Protein AF-A0A7C8EJ75-F1 (afdb_monomer)

Nearest PDB structures (foldseek):
  8xg5-assembly1_D  TM=3.281E-01  e=2.756E+00  Streptomyces avidinii
  7cq0-assembly1_A  TM=3.011E-01  e=8.802E+00  Streptomyces sp. H036

Solvent-accessible surface area (backbone atoms only — not comparable to full-atom values): 12874 Å² total; per-residue (Å²): 136,89,82,83,83,81,83,82,82,82,79,82,79,77,78,78,73,75,73,82,75,61,70,49,39,64,48,69,32,57,71,98,67,94,76,91,85,73,63,71,61,60,21,43,39,35,41,26,51,90,70,56,28,31,42,36,30,36,64,78,29,38,44,56,39,30,45,37,43,89,77,47,75,39,71,62,83,73,88,66,74,65,46,49,86,35,58,88,71,15,24,38,68,79,43,82,61,36,52,74,47,78,78,42,74,42,80,75,37,32,30,38,37,41,38,31,49,35,35,68,94,44,76,49,75,40,45,29,36,43,33,38,39,40,38,34,63,83,38,42,32,45,36,38,39,33,59,37,45,93,46,68,46,44,44,68,35,81,40,30,36,26,40,35,34,35,38,58,53,82,91,44,76,42,80,76,47,77,45,76,50,60,58,80,74,57,83,68,79,86,74,86,71,79,80,79,76,80,80,78,77,69,80,73,94,72,85,84,74,98,73,84,85,123

Structure (mmCIF, N/CA/C/O backbone):
data_AF-A0A7C8EJ75-F1
#
_entry.id   AF-A0A7C8EJ75-F1
#
loop_
_atom_site.group_PDB
_atom_site.id
_atom_site.type_symbol
_atom_site.label_atom_id
_atom_site.label_alt_id
_atom_site.label_comp_id
_atom_site.label_asym_id
_atom_site.label_entity_id
_atom_site.label_seq_id
_atom_site.pdbx_PDB_ins_code
_atom_site.Cartn_x
_atom_site.Cartn_y
_atom_site.Cartn_z
_atom_site.occupancy
_atom_site.B_iso_or_equiv
_atom_site.auth_seq_id
_atom_site.auth_comp_id
_atom_site.auth_asym_id
_atom_site.auth_atom_id
_atom_site.pdbx_PDB_model_num
ATOM 1 N N . MET A 1 1 ? -55.343 1.664 62.316 1.00 43.56 1 MET A N 1
ATOM 2 C CA . MET A 1 1 ? -55.341 1.914 60.860 1.00 43.56 1 MET A CA 1
ATOM 3 C C . MET A 1 1 ? -53.901 1.772 60.376 1.00 43.56 1 MET A C 1
ATOM 5 O O . MET A 1 1 ? -53.069 2.588 60.739 1.00 43.56 1 MET A O 1
ATOM 9 N N . ARG A 1 2 ? -53.574 0.641 59.734 1.00 38.47 2 ARG A N 1
ATOM 10 C CA . ARG A 1 2 ? -52.221 0.283 59.268 1.00 38.47 2 ARG A CA 1
ATOM 11 C C . ARG A 1 2 ? -51.925 1.033 57.964 1.00 38.47 2 ARG A C 1
ATOM 13 O O . ARG A 1 2 ? -52.681 0.864 57.015 1.00 38.47 2 ARG A O 1
ATOM 20 N N . LEU A 1 3 ? -50.841 1.803 57.901 1.00 38.78 3 LEU A N 1
ATOM 21 C CA . LEU A 1 3 ? -50.287 2.322 56.647 1.00 38.78 3 LEU A CA 1
ATOM 22 C C . LEU A 1 3 ? -49.014 1.533 56.324 1.00 38.78 3 LEU A C 1
ATOM 24 O O . LEU A 1 3 ? -48.010 1.653 57.021 1.00 38.78 3 LEU A O 1
ATOM 28 N N . LEU A 1 4 ? -49.091 0.682 55.299 1.00 40.38 4 LEU A N 1
ATOM 29 C CA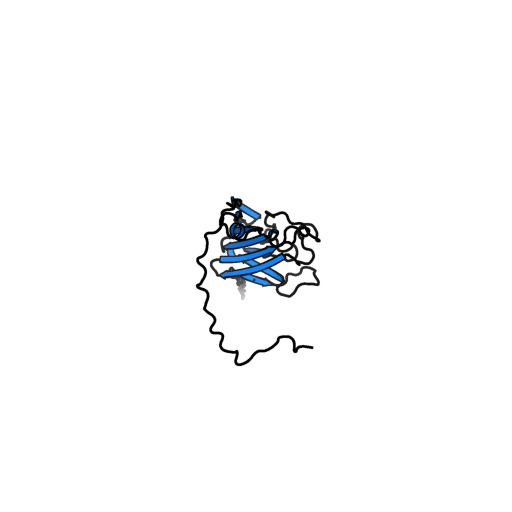 . LEU A 1 4 ? -47.929 0.063 54.667 1.00 40.38 4 LEU A CA 1
ATOM 30 C C . LEU A 1 4 ? -47.219 1.118 53.807 1.00 40.38 4 LEU A C 1
ATOM 32 O O . LEU A 1 4 ? -47.812 1.630 52.860 1.00 40.38 4 LEU A O 1
ATOM 36 N N . LEU A 1 5 ? -45.949 1.404 54.100 1.00 40.12 5 LEU A N 1
ATOM 37 C CA . LEU A 1 5 ? -45.037 2.028 53.142 1.00 40.12 5 LEU A CA 1
ATOM 38 C C . LEU A 1 5 ? -44.482 0.931 52.222 1.00 40.12 5 LEU A C 1
ATOM 40 O O . LEU A 1 5 ? -43.769 0.038 52.678 1.00 40.12 5 LEU A O 1
ATOM 44 N N . ALA A 1 6 ? -44.800 1.004 50.932 1.00 42.06 6 ALA A N 1
ATOM 45 C CA . ALA A 1 6 ? -44.155 0.203 49.899 1.00 42.06 6 ALA A CA 1
ATOM 46 C C . ALA A 1 6 ? -42.850 0.894 49.470 1.00 42.06 6 ALA A C 1
ATOM 48 O O . ALA A 1 6 ? -42.875 1.981 48.895 1.00 42.06 6 ALA A O 1
ATOM 49 N N . ALA A 1 7 ? -41.706 0.276 49.767 1.00 43.25 7 ALA A N 1
ATOM 50 C CA . ALA A 1 7 ? -40.408 0.711 49.267 1.00 43.25 7 ALA A CA 1
ATOM 51 C C . ALA A 1 7 ? -40.228 0.212 47.823 1.00 43.25 7 ALA A C 1
ATOM 53 O O . ALA A 1 7 ? -40.142 -0.991 47.579 1.00 43.25 7 ALA A O 1
ATOM 54 N N . ILE A 1 8 ? -40.194 1.136 46.862 1.00 42.44 8 ILE A N 1
ATOM 55 C CA . ILE A 1 8 ? -39.908 0.846 45.452 1.00 42.44 8 ILE A CA 1
ATOM 56 C C . ILE A 1 8 ? -38.386 0.792 45.284 1.00 42.44 8 ILE A C 1
ATOM 58 O O . ILE A 1 8 ? -37.699 1.810 45.354 1.00 42.44 8 ILE A O 1
ATOM 62 N N . LEU A 1 9 ? -37.862 -0.416 45.089 1.00 35.56 9 LEU A N 1
ATOM 63 C CA . LEU A 1 9 ? -36.452 -0.686 44.829 1.00 35.56 9 LEU A CA 1
ATOM 64 C C . LEU A 1 9 ? -36.155 -0.441 43.338 1.00 35.56 9 LEU A C 1
ATOM 66 O O . LEU A 1 9 ? -36.495 -1.265 42.490 1.00 35.56 9 LEU A O 1
ATOM 70 N N . PHE A 1 10 ? -35.525 0.687 43.005 1.00 38.38 10 PHE A N 1
ATOM 71 C CA . PHE A 1 10 ? -34.982 0.924 41.664 1.00 38.38 10 PHE A CA 1
ATOM 72 C C . PHE A 1 10 ? -33.688 0.118 41.486 1.00 38.38 10 PHE A C 1
ATOM 74 O O . PHE A 1 10 ? -32.621 0.508 41.954 1.00 38.38 10 PHE A O 1
ATOM 81 N N . LEU A 1 11 ? -33.787 -1.025 40.805 1.00 34.34 11 LEU A N 1
ATOM 82 C CA . LEU A 1 11 ? -32.642 -1.815 40.358 1.00 34.34 11 LEU A CA 1
ATOM 83 C C . LEU A 1 11 ? -32.021 -1.134 39.128 1.00 34.34 11 LEU A C 1
ATOM 85 O O . LEU A 1 11 ? -32.458 -1.343 37.998 1.00 34.34 11 LEU A O 1
ATOM 89 N N . THR A 1 12 ? -31.006 -0.297 39.335 1.00 41.16 12 THR A N 1
ATOM 90 C CA . THR A 1 12 ? -30.194 0.238 38.235 1.00 41.16 12 THR A CA 1
ATOM 91 C C . THR A 1 12 ? -29.283 -0.867 37.715 1.00 41.16 12 THR A C 1
ATOM 93 O O . THR A 1 12 ? -28.256 -1.185 38.314 1.00 41.16 12 THR A O 1
ATOM 96 N N . MET A 1 13 ? -29.681 -1.479 36.605 1.00 36.69 13 MET A N 1
ATOM 97 C CA . MET A 1 13 ? -28.886 -2.470 35.895 1.00 36.69 13 MET A CA 1
ATOM 98 C C . MET A 1 13 ? -27.761 -1.740 35.146 1.00 36.69 13 MET A C 1
ATOM 100 O O . MET A 1 13 ? -27.956 -1.210 34.054 1.00 36.69 13 MET A O 1
ATOM 104 N N . THR A 1 14 ? -26.580 -1.653 35.760 1.00 38.72 14 THR A N 1
ATOM 105 C CA . THR A 1 14 ? -25.368 -1.183 35.087 1.00 38.72 14 THR A CA 1
ATOM 106 C C . THR A 1 14 ? -24.950 -2.232 34.064 1.00 38.72 14 THR A C 1
ATOM 108 O O . THR A 1 14 ? -24.342 -3.254 34.383 1.00 38.72 14 THR A O 1
ATOM 111 N N . LEU A 1 15 ? -25.300 -1.990 32.800 1.00 38.34 15 LEU A N 1
ATOM 112 C CA . LEU A 1 15 ? -24.727 -2.719 31.679 1.00 38.34 15 LEU A CA 1
ATOM 113 C C . LEU A 1 15 ? -23.246 -2.323 31.589 1.00 38.34 15 LEU A C 1
ATOM 115 O O . LEU A 1 15 ? -22.879 -1.346 30.940 1.00 38.34 15 LEU A O 1
ATOM 119 N N . ASN A 1 16 ? -22.383 -3.079 32.268 1.00 38.50 16 ASN A N 1
ATOM 120 C CA . ASN A 1 16 ? -20.964 -3.113 31.947 1.00 38.50 16 ASN A CA 1
ATOM 121 C C . ASN A 1 16 ? -20.839 -3.733 30.554 1.00 38.50 16 ASN A C 1
ATOM 123 O O . ASN A 1 16 ? -20.649 -4.939 30.399 1.00 38.50 16 ASN A O 1
ATOM 127 N N . GLY A 1 17 ? -20.983 -2.895 29.529 1.00 37.59 17 GLY A N 1
ATOM 128 C CA . GLY A 1 17 ? -20.474 -3.197 28.208 1.00 37.59 17 GLY A CA 1
ATOM 129 C C . GLY A 1 17 ? -18.970 -3.370 28.343 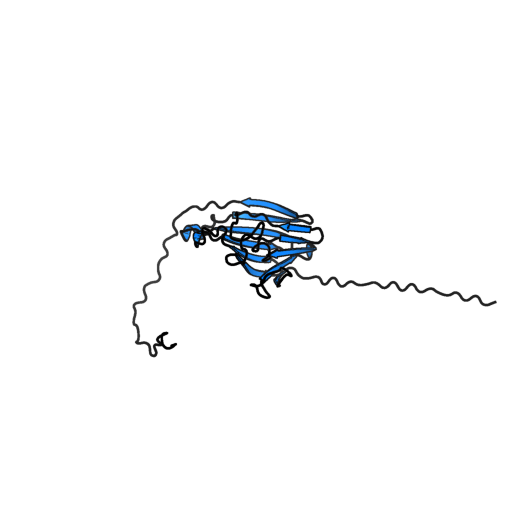1.00 37.59 17 GLY A C 1
ATOM 130 O O . GLY A 1 17 ? -18.227 -2.392 28.356 1.00 37.59 17 GLY A O 1
ATOM 131 N N . LEU A 1 18 ? -18.521 -4.617 28.478 1.00 36.06 18 LEU A N 1
ATOM 132 C CA . LEU A 1 18 ? -17.156 -5.000 28.161 1.00 36.06 18 LEU A CA 1
ATOM 133 C C . LEU A 1 18 ? -16.937 -4.587 26.708 1.00 36.06 18 LEU A C 1
ATOM 135 O O . LEU A 1 18 ? -17.309 -5.302 25.778 1.00 36.06 18 LEU A O 1
ATOM 139 N N . ALA A 1 19 ? -16.370 -3.398 26.512 1.00 37.66 19 ALA A N 1
ATOM 140 C CA . ALA A 1 19 ? -15.736 -3.057 25.261 1.00 37.66 19 ALA A CA 1
ATOM 141 C C . ALA A 1 19 ? -14.741 -4.186 24.993 1.00 37.66 19 ALA A C 1
ATOM 143 O O . ALA A 1 19 ? -13.766 -4.355 25.728 1.00 37.66 19 ALA A O 1
ATOM 144 N N . VAL A 1 20 ? -15.013 -5.007 23.978 1.00 40.16 20 VAL A N 1
ATOM 145 C CA . VAL A 1 20 ? -14.024 -5.933 23.433 1.00 40.16 20 VAL A CA 1
ATOM 146 C C . VAL A 1 20 ? -12.973 -5.048 22.772 1.00 40.16 20 VAL A C 1
ATOM 148 O O . VAL A 1 20 ? -13.023 -4.772 21.576 1.00 40.16 20 VAL A O 1
ATOM 151 N N . GLY A 1 21 ? -12.072 -4.520 23.602 1.00 41.41 21 GLY A N 1
ATOM 152 C CA . GLY A 1 21 ? -10.930 -3.725 23.197 1.00 41.41 21 GLY A CA 1
ATOM 153 C C . GLY A 1 21 ? -10.020 -4.623 22.386 1.00 41.41 21 GLY A C 1
ATOM 154 O O . GLY A 1 21 ? -9.252 -5.420 22.928 1.00 41.41 21 GLY A O 1
ATOM 155 N N . GLY A 1 22 ? -10.146 -4.546 21.069 1.00 57.91 22 GLY A N 1
ATOM 156 C CA . GLY A 1 22 ? -9.170 -5.154 20.202 1.00 57.91 22 GLY A CA 1
ATOM 157 C C . GLY A 1 22 ? -7.866 -4.408 20.340 1.00 57.91 22 GLY A C 1
ATOM 158 O O . GLY A 1 22 ? -7.787 -3.182 20.392 1.00 57.91 22 GLY A O 1
ATOM 159 N N . LYS A 1 23 ? -6.801 -5.183 20.419 1.00 82.62 23 LYS A N 1
ATOM 160 C CA . LYS A 1 23 ? -5.462 -4.628 20.409 1.00 82.62 23 LYS A CA 1
ATOM 161 C C . LYS A 1 23 ? -5.136 -4.217 18.975 1.00 82.62 23 LYS A C 1
ATOM 163 O O . LYS A 1 23 ? -5.543 -4.887 18.025 1.00 82.62 23 LYS A O 1
ATOM 168 N N . PHE A 1 24 ? -4.409 -3.111 18.842 1.00 95.56 24 PHE A N 1
ATOM 169 C CA . PHE A 1 24 ? -3.781 -2.709 17.588 1.00 95.56 24 PHE A CA 1
ATOM 170 C C . PHE A 1 24 ? -3.091 -3.910 16.923 1.00 95.56 24 PHE A C 1
ATOM 1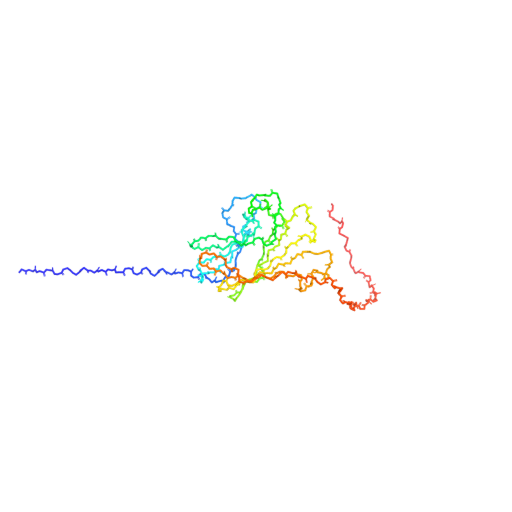72 O O . PHE A 1 24 ? -2.364 -4.652 17.589 1.00 95.56 24 PHE A O 1
ATOM 179 N N . GLY A 1 25 ? -3.333 -4.106 15.627 1.00 97.31 25 GLY A N 1
ATOM 180 C CA . GLY A 1 25 ? -2.763 -5.227 14.885 1.00 97.31 25 GLY A CA 1
ATOM 181 C C . GLY A 1 25 ? -3.439 -5.491 13.545 1.00 97.31 25 GLY A C 1
ATOM 182 O O . GLY A 1 25 ? -4.526 -4.985 13.262 1.00 97.31 25 GLY A O 1
ATOM 183 N N . ALA A 1 26 ? -2.780 -6.298 12.718 1.00 98.12 26 ALA A N 1
ATOM 184 C CA . ALA A 1 26 ? -3.261 -6.691 11.397 1.00 98.12 26 ALA A CA 1
ATOM 185 C C . ALA A 1 26 ? -3.797 -8.125 11.358 1.00 98.12 26 ALA A C 1
ATOM 187 O O . ALA A 1 26 ? -3.319 -8.996 12.087 1.00 98.12 26 ALA A O 1
ATOM 188 N N . TYR A 1 27 ? -4.744 -8.392 10.464 1.00 97.69 27 TYR A N 1
ATOM 189 C CA . TYR A 1 27 ? -5.217 -9.741 10.167 1.00 97.69 27 TYR A CA 1
ATOM 190 C C . TYR A 1 27 ? -5.706 -9.853 8.720 1.00 97.69 27 TYR A C 1
ATOM 192 O O . TYR A 1 27 ? -6.131 -8.870 8.110 1.00 97.69 27 TYR A O 1
ATOM 200 N N . TYR A 1 28 ? -5.637 -11.069 8.180 1.00 98.19 28 TYR A N 1
ATOM 201 C CA . TYR A 1 28 ? -6.237 -11.400 6.892 1.00 98.19 28 TYR A CA 1
ATOM 202 C C . TYR A 1 28 ? -7.694 -11.800 7.086 1.00 98.19 28 TYR A C 1
ATOM 204 O O . TYR A 1 28 ? -8.033 -12.491 8.048 1.00 98.19 28 TYR A O 1
ATOM 212 N N . THR A 1 29 ? -8.554 -11.403 6.157 1.00 96.75 29 THR A N 1
ATOM 213 C CA . THR A 1 29 ? -9.978 -11.735 6.189 1.00 96.75 29 THR A CA 1
ATOM 214 C C . THR A 1 29 ? -10.574 -11.768 4.783 1.00 96.75 29 THR A C 1
ATOM 216 O O . THR A 1 29 ? -9.887 -11.526 3.790 1.00 96.75 29 THR A O 1
ATOM 219 N N . ARG A 1 30 ? -11.865 -12.082 4.696 1.00 94.38 30 ARG A N 1
ATOM 220 C CA . ARG A 1 30 ? -12.680 -11.944 3.492 1.00 94.38 30 ARG A CA 1
ATOM 221 C C . ARG A 1 30 ? -13.854 -11.040 3.814 1.00 94.38 30 ARG A C 1
ATOM 223 O O . ARG A 1 30 ? -14.815 -11.455 4.454 1.00 94.38 30 ARG A O 1
ATOM 230 N N . LEU A 1 31 ? -13.782 -9.806 3.338 1.00 93.81 31 LEU A N 1
ATOM 231 C CA . LEU A 1 31 ? -14.897 -8.874 3.405 1.00 93.81 31 LEU A CA 1
ATOM 232 C C . LEU A 1 31 ? -15.990 -9.283 2.407 1.00 93.81 31 LEU A C 1
ATOM 234 O O . LEU A 1 31 ? -15.722 -9.981 1.418 1.00 93.81 31 LEU A O 1
ATOM 238 N N . ALA A 1 32 ? -17.221 -8.849 2.679 1.00 92.00 32 ALA A N 1
ATOM 239 C CA . ALA A 1 32 ? -18.434 -9.186 1.931 1.00 92.00 32 ALA A CA 1
ATOM 240 C C . ALA A 1 32 ? -18.535 -8.447 0.579 1.00 92.00 32 ALA A C 1
ATOM 242 O O . ALA A 1 32 ? -19.544 -7.826 0.262 1.00 92.00 32 ALA A O 1
ATOM 243 N N . PHE A 1 33 ? -17.467 -8.498 -0.214 1.00 87.25 33 PHE A N 1
ATOM 244 C CA . PHE A 1 33 ? -17.437 -8.002 -1.584 1.00 87.25 33 PHE A CA 1
ATOM 245 C C . PHE A 1 33 ? -17.783 -9.122 -2.563 1.00 87.25 33 PHE A C 1
ATOM 247 O O . PHE A 1 33 ? -17.388 -10.275 -2.372 1.00 87.25 33 PHE A O 1
ATOM 254 N N . SER A 1 34 ? -18.504 -8.781 -3.629 1.00 81.81 34 SER A N 1
ATOM 255 C CA . SER A 1 34 ? -18.847 -9.727 -4.685 1.00 81.81 34 SER A CA 1
ATOM 256 C C . SER A 1 34 ? -17.623 -10.038 -5.547 1.00 81.81 34 SER A C 1
ATOM 258 O O . SER A 1 34 ? -17.131 -9.177 -6.280 1.00 81.81 34 SER A O 1
ATOM 260 N N . ASP A 1 35 ? -17.146 -11.278 -5.489 1.00 79.75 35 ASP A N 1
ATOM 261 C CA . ASP A 1 35 ? -16.207 -11.845 -6.452 1.00 79.75 35 ASP A CA 1
ATOM 262 C C . ASP A 1 35 ? -16.214 -13.378 -6.427 1.00 79.75 35 ASP A C 1
ATOM 264 O O . ASP A 1 35 ? -16.631 -14.006 -5.452 1.00 79.75 35 ASP A O 1
ATOM 268 N N . LYS A 1 36 ? -15.763 -13.980 -7.533 1.00 76.31 36 LYS A N 1
ATOM 269 C CA . LYS A 1 36 ? -15.769 -15.438 -7.742 1.00 76.31 36 LYS A CA 1
ATOM 270 C C . LYS A 1 36 ? -14.378 -16.081 -7.653 1.00 76.31 36 LYS A C 1
ATOM 272 O O . LYS A 1 36 ? -14.282 -17.300 -7.654 1.00 76.31 36 LYS A O 1
ATOM 277 N N . HIS A 1 37 ? -13.313 -15.279 -7.579 1.00 78.25 37 HIS A N 1
ATOM 278 C CA . HIS A 1 37 ? -11.936 -15.734 -7.832 1.00 78.25 37 HIS A CA 1
ATOM 279 C C . HIS A 1 37 ? -10.986 -15.606 -6.632 1.00 78.25 37 HIS A C 1
ATOM 281 O O . HIS A 1 37 ? -9.787 -15.813 -6.785 1.00 78.25 37 HIS A O 1
ATOM 287 N N . THR A 1 38 ? -11.480 -15.263 -5.439 1.00 84.75 38 THR A N 1
ATOM 288 C CA . THR A 1 38 ? -10.618 -15.030 -4.268 1.00 84.75 38 THR A CA 1
ATOM 289 C C . THR A 1 38 ? -10.994 -15.911 -3.078 1.00 84.75 38 THR A C 1
ATOM 291 O O . THR A 1 38 ? -12.131 -16.357 -2.938 1.00 84.75 38 THR A O 1
ATOM 294 N N . GLY A 1 39 ? -10.012 -16.179 -2.213 1.00 87.56 39 GLY A N 1
ATOM 295 C CA . GLY A 1 39 ? -10.164 -17.040 -1.038 1.00 87.56 39 GLY A CA 1
ATOM 296 C C . GLY A 1 39 ? -10.624 -16.313 0.233 1.00 87.56 39 GLY A C 1
ATOM 297 O O . GLY A 1 39 ? -11.027 -15.149 0.221 1.00 87.56 39 GLY A O 1
ATOM 298 N N . LYS A 1 40 ? -10.533 -17.017 1.370 1.00 91.50 40 LYS A N 1
ATOM 299 C CA . LYS A 1 40 ? -10.911 -16.527 2.714 1.00 91.50 40 LYS A CA 1
ATOM 300 C C . LYS A 1 40 ? -9.970 -15.475 3.328 1.00 91.50 40 LYS A C 1
ATOM 302 O O . LYS A 1 40 ? -10.307 -14.885 4.346 1.00 91.50 40 LYS A O 1
ATOM 307 N N . PHE A 1 41 ? -8.803 -15.256 2.729 1.00 94.19 41 PHE A N 1
ATOM 308 C CA . PHE A 1 41 ? -7.751 -14.353 3.217 1.00 94.19 41 PHE A CA 1
ATOM 309 C C . PHE A 1 41 ? -7.407 -13.285 2.175 1.00 94.19 41 PHE A C 1
ATOM 311 O O . PHE A 1 41 ? -6.244 -12.951 1.977 1.00 94.19 41 PHE A O 1
ATOM 318 N N . ALA A 1 42 ? -8.422 -12.832 1.441 1.00 94.69 42 ALA A N 1
ATOM 319 C CA . ALA A 1 42 ? -8.239 -11.946 0.303 1.00 94.69 42 ALA A CA 1
ATOM 320 C C . ALA A 1 42 ? -7.906 -10.509 0.722 1.00 94.69 42 ALA A C 1
ATOM 322 O O . ALA A 1 42 ? -7.152 -9.852 0.026 1.00 94.69 42 ALA A O 1
ATOM 323 N N . ASP A 1 43 ? -8.430 -10.029 1.850 1.00 97.62 43 ASP A N 1
ATOM 324 C CA . ASP A 1 43 ? -8.264 -8.650 2.310 1.00 97.62 43 ASP A CA 1
ATOM 325 C C . ASP A 1 43 ? -7.367 -8.587 3.552 1.00 97.62 43 ASP A C 1
ATOM 327 O O . ASP A 1 43 ? -7.344 -9.514 4.367 1.00 97.62 43 ASP A O 1
ATOM 331 N N . VAL A 1 44 ? -6.673 -7.463 3.737 1.00 98.56 44 VAL A N 1
ATOM 332 C CA . VAL A 1 44 ? -5.914 -7.169 4.963 1.00 98.56 44 VAL A CA 1
ATOM 333 C C . VAL A 1 44 ? -6.588 -6.029 5.707 1.00 98.56 44 VAL A C 1
ATOM 335 O O . VAL A 1 44 ? -6.901 -4.991 5.126 1.00 98.56 44 VAL A O 1
ATOM 338 N N . VAL A 1 45 ? -6.783 -6.206 7.010 1.00 98.56 45 VAL A N 1
ATOM 339 C CA . VAL A 1 45 ? -7.327 -5.179 7.900 1.00 98.56 45 VAL A CA 1
ATOM 340 C C . VAL A 1 45 ? -6.322 -4.895 9.004 1.00 98.56 45 VAL A C 1
ATOM 342 O O . VAL A 1 45 ? -5.786 -5.822 9.607 1.00 98.56 45 VAL A O 1
ATOM 345 N N . VAL A 1 46 ? -6.089 -3.615 9.287 1.00 98.50 46 VAL A N 1
ATOM 346 C CA . VAL A 1 46 ? -5.276 -3.134 10.407 1.00 98.50 46 VAL A CA 1
ATOM 347 C C . VAL A 1 46 ? -6.180 -2.391 11.379 1.00 98.50 46 VAL A C 1
ATOM 349 O O . VAL A 1 46 ? -6.716 -1.332 11.053 1.00 98.50 46 VAL A O 1
ATOM 352 N N . ARG A 1 47 ? -6.354 -2.947 12.577 1.00 97.69 47 ARG A N 1
ATOM 353 C CA . ARG A 1 47 ? -7.152 -2.349 13.650 1.00 97.69 47 ARG A CA 1
ATOM 354 C C . ARG A 1 47 ? -6.406 -1.217 14.322 1.00 97.69 47 ARG A C 1
ATOM 356 O O . ARG A 1 47 ? -5.262 -1.386 14.739 1.00 97.69 47 ARG A O 1
ATOM 363 N N . LEU A 1 48 ? -7.099 -0.101 14.488 1.00 96.25 48 LEU A N 1
ATOM 364 C CA . LEU A 1 48 ? -6.660 1.089 15.203 1.00 96.25 48 LEU A CA 1
ATOM 365 C C . LEU A 1 48 ? -7.749 1.457 16.211 1.00 96.25 48 LEU A C 1
ATOM 367 O O . LEU A 1 48 ? -8.360 2.519 16.140 1.00 96.25 48 LEU A O 1
ATOM 371 N N . ASP A 1 49 ? -8.011 0.548 17.146 1.00 89.38 49 ASP A N 1
ATOM 372 C CA . ASP A 1 49 ? -9.087 0.691 18.131 1.00 89.38 49 ASP A CA 1
ATOM 373 C C . ASP A 1 49 ? -8.951 1.963 18.980 1.00 89.38 49 ASP A C 1
ATOM 375 O O . ASP A 1 49 ? -9.957 2.588 19.301 1.00 89.38 49 ASP A O 1
ATOM 379 N N . GLY A 1 50 ? -7.720 2.408 19.267 1.00 89.81 50 GLY A N 1
ATOM 380 C CA . GLY A 1 50 ? -7.465 3.686 19.948 1.00 89.81 50 GLY A CA 1
ATOM 381 C C . GLY A 1 50 ? -7.939 4.920 19.166 1.00 89.81 50 GLY A C 1
ATOM 382 O O . GLY A 1 50 ? -8.128 5.978 19.753 1.00 89.81 50 GLY A O 1
ATOM 383 N N . LEU A 1 51 ? -8.166 4.775 17.858 1.00 92.25 51 LEU A N 1
ATOM 384 C CA . LEU A 1 51 ? -8.763 5.782 16.976 1.00 92.25 51 LEU A CA 1
ATOM 385 C C . LEU A 1 51 ? -10.198 5.423 16.555 1.00 92.25 51 LEU A C 1
ATOM 387 O O . LEU A 1 51 ? -10.765 6.089 15.691 1.00 92.25 51 LEU A O 1
ATOM 391 N N . GLY A 1 52 ? -10.778 4.358 17.118 1.00 93.88 52 GLY A N 1
ATOM 392 C CA . GLY A 1 52 ? -12.130 3.905 16.793 1.00 93.88 52 GLY A CA 1
ATOM 393 C C . GLY A 1 52 ? -12.311 3.487 15.331 1.00 93.88 52 GLY A C 1
ATOM 394 O O . GLY A 1 52 ? -13.394 3.668 14.773 1.00 93.88 52 GLY A O 1
ATOM 395 N N . GLY A 1 53 ? -11.264 2.969 14.683 1.00 95.94 53 GLY A N 1
ATOM 396 C CA . GLY A 1 53 ? -11.324 2.630 13.264 1.00 95.94 53 GLY A CA 1
ATOM 397 C C . GLY A 1 53 ? -10.316 1.582 12.812 1.00 95.94 53 GLY A C 1
ATOM 398 O O . GLY A 1 53 ? -9.641 0.924 13.604 1.00 95.94 53 GLY A O 1
ATOM 399 N N . GLN A 1 54 ? -10.236 1.407 11.499 1.00 98.00 54 GLN A N 1
ATOM 400 C CA . GLN A 1 54 ? -9.370 0.436 10.846 1.00 98.00 54 GLN A CA 1
ATOM 401 C C . GLN A 1 54 ? -8.912 0.923 9.472 1.00 98.00 54 GLN A C 1
ATOM 403 O O . GLN A 1 54 ? -9.655 1.590 8.751 1.00 98.00 54 GLN A O 1
ATOM 408 N N . ILE A 1 55 ? -7.695 0.542 9.089 1.00 98.56 55 ILE A N 1
ATOM 409 C CA . ILE A 1 55 ? -7.242 0.636 7.701 1.00 98.56 55 ILE A CA 1
ATOM 410 C C . ILE A 1 55 ? -7.575 -0.685 7.024 1.00 98.56 55 ILE A C 1
ATOM 412 O O . ILE A 1 55 ? -7.259 -1.755 7.545 1.00 98.56 55 ILE A O 1
ATOM 416 N N . ILE A 1 56 ? -8.203 -0.615 5.862 1.00 98.56 56 ILE A N 1
ATOM 417 C CA . ILE A 1 56 ? -8.573 -1.782 5.071 1.00 98.56 56 ILE A CA 1
ATOM 418 C C . ILE A 1 56 ? -7.803 -1.709 3.762 1.00 98.56 56 ILE A C 1
ATOM 420 O O . ILE A 1 56 ? -7.806 -0.665 3.118 1.00 98.56 56 ILE A O 1
ATOM 424 N N . PHE A 1 57 ? -7.199 -2.820 3.356 1.00 98.62 57 PHE A N 1
ATOM 425 C CA . PHE A 1 57 ? -6.651 -3.044 2.021 1.00 98.62 57 PHE A CA 1
ATOM 426 C C . PHE A 1 57 ? -7.579 -4.031 1.301 1.00 98.62 57 PHE A C 1
ATOM 428 O O . PHE A 1 57 ? -7.371 -5.245 1.409 1.00 98.62 57 PHE A O 1
ATOM 435 N N . PRO A 1 58 ? -8.652 -3.550 0.645 1.00 97.25 58 PRO A N 1
ATOM 436 C CA . PRO A 1 58 ? -9.667 -4.426 0.093 1.00 97.25 58 PRO A CA 1
ATOM 437 C C . PRO A 1 58 ? -9.392 -4.763 -1.371 1.00 97.25 58 PRO A C 1
ATOM 439 O O . PRO A 1 58 ? -8.997 -3.917 -2.174 1.00 97.25 58 PRO A O 1
ATOM 442 N N . ARG A 1 59 ? -9.762 -5.972 -1.774 1.00 95.31 59 ARG A N 1
ATOM 443 C CA . ARG A 1 59 ? -9.774 -6.385 -3.185 1.00 95.31 59 ARG A CA 1
ATOM 444 C C . ARG A 1 59 ? -10.737 -5.573 -4.064 1.00 95.31 59 ARG A C 1
ATOM 446 O O . ARG A 1 59 ? -10.602 -5.574 -5.285 1.00 95.31 59 ARG A O 1
ATOM 453 N N . GLN A 1 60 ? -11.706 -4.875 -3.459 1.00 94.81 60 GLN A N 1
ATOM 454 C CA . GLN A 1 60 ? -12.664 -4.015 -4.166 1.00 94.81 60 GLN A CA 1
ATOM 455 C C . GLN A 1 60 ? -12.007 -2.771 -4.785 1.00 94.81 60 GLN A C 1
ATOM 457 O O . GLN A 1 60 ? -12.542 -2.253 -5.752 1.00 94.81 60 GLN A O 1
ATOM 462 N N . SER A 1 61 ? -10.863 -2.307 -4.275 1.00 96.31 61 SER A N 1
ATOM 463 C CA . SER A 1 61 ? -10.118 -1.146 -4.801 1.00 96.31 61 SER A CA 1
ATOM 464 C C . SER A 1 61 ? -8.763 -1.537 -5.405 1.00 96.31 61 SER A C 1
ATOM 466 O O . SER A 1 61 ? -7.818 -0.738 -5.467 1.00 96.31 61 SER A O 1
ATOM 468 N N . SER A 1 62 ? -8.626 -2.813 -5.777 1.00 96.62 62 SER A N 1
ATOM 469 C CA . SER A 1 62 ? -7.339 -3.413 -6.139 1.00 96.62 62 SER A CA 1
ATOM 470 C C . SER A 1 62 ? -6.268 -3.135 -5.074 1.00 96.62 62 SER A C 1
ATOM 472 O O . SER A 1 62 ? -5.138 -2.765 -5.385 1.00 96.62 62 SER A O 1
ATOM 474 N N . TYR A 1 63 ? -6.680 -3.250 -3.806 1.00 97.94 63 TYR A N 1
ATOM 475 C CA . TYR A 1 63 ? -5.908 -3.024 -2.585 1.00 97.94 63 TYR A CA 1
ATOM 476 C C . TYR A 1 63 ? -5.429 -1.598 -2.296 1.00 97.94 63 TYR A C 1
ATOM 478 O O . TYR 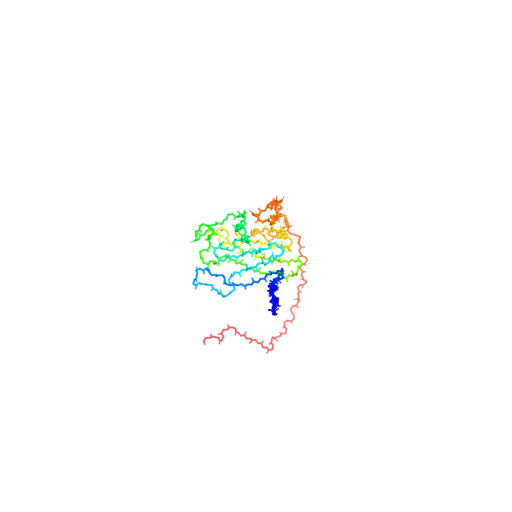A 1 63 ? -4.645 -1.418 -1.362 1.00 97.94 63 TYR A O 1
ATOM 486 N N . LEU A 1 64 ? -5.936 -0.574 -2.996 1.00 98.19 64 LEU A N 1
ATOM 487 C CA . LEU A 1 64 ? -5.753 0.805 -2.536 1.00 98.19 64 LEU A CA 1
ATOM 488 C C . LEU A 1 64 ? -6.398 0.951 -1.148 1.00 98.19 64 LEU A C 1
ATOM 490 O O . LEU A 1 64 ? -7.608 0.714 -1.027 1.00 98.19 64 LEU A O 1
ATOM 494 N N . PRO A 1 65 ? -5.637 1.318 -0.104 1.00 98.50 65 PRO A N 1
ATOM 495 C CA . PRO A 1 65 ? -6.174 1.298 1.239 1.00 98.50 65 PRO A CA 1
ATOM 496 C C . PRO A 1 65 ? -7.233 2.377 1.448 1.00 98.50 65 PRO A C 1
ATOM 498 O O . PRO A 1 65 ? -7.205 3.436 0.817 1.00 98.50 65 PRO A O 1
ATOM 501 N N . LEU A 1 66 ? -8.134 2.122 2.395 1.00 98.06 66 LEU A N 1
ATOM 502 C CA . LEU A 1 66 ? -9.013 3.135 2.964 1.00 98.06 66 LEU A CA 1
ATOM 503 C C . LEU A 1 66 ? -8.912 3.169 4.487 1.00 98.06 66 LEU A C 1
ATOM 505 O O . LEU A 1 66 ? -8.750 2.137 5.141 1.00 98.06 66 LEU A O 1
ATOM 509 N N . TRP A 1 67 ? -9.043 4.362 5.049 1.00 98.62 67 TRP A N 1
ATOM 510 C CA . TRP A 1 67 ? -9.302 4.582 6.463 1.00 98.62 67 TRP A CA 1
ATOM 511 C C . TRP A 1 67 ? -10.810 4.539 6.702 1.00 98.62 67 TRP A C 1
ATOM 513 O O . TRP A 1 67 ? -11.546 5.260 6.033 1.00 98.62 67 TRP A O 1
ATOM 523 N N . LYS A 1 68 ? -11.278 3.697 7.627 1.00 98.19 68 LYS A N 1
ATOM 524 C CA . LYS A 1 68 ? -12.695 3.575 7.987 1.00 98.19 68 LYS A CA 1
ATOM 525 C C . LYS A 1 68 ? -12.876 3.686 9.493 1.00 98.19 68 LYS A C 1
ATOM 527 O O . LYS A 1 68 ? -12.269 2.926 10.245 1.00 98.19 68 LYS A O 1
ATOM 532 N N . ASN A 1 69 ? -13.770 4.563 9.921 1.00 96.94 69 ASN A N 1
ATOM 533 C CA . ASN A 1 69 ? -14.192 4.711 11.312 1.00 96.94 69 ASN A CA 1
ATOM 534 C C . ASN A 1 69 ? -15.705 5.014 11.363 1.00 96.94 69 ASN A C 1
ATOM 536 O O . ASN A 1 69 ? -16.406 4.861 10.362 1.00 96.94 69 ASN A O 1
ATOM 540 N N . ASN A 1 70 ? -16.215 5.431 12.522 1.00 95.62 70 ASN A N 1
ATOM 541 C CA . ASN A 1 70 ? -17.636 5.756 12.694 1.00 95.62 70 ASN A CA 1
ATOM 542 C C . ASN A 1 70 ? -18.089 7.010 11.926 1.00 95.62 70 ASN A C 1
ATOM 544 O O . ASN A 1 70 ? -19.278 7.155 11.658 1.00 95.62 70 ASN A O 1
ATOM 548 N N . ASN A 1 71 ? -17.165 7.901 11.570 1.00 96.31 71 ASN A N 1
ATOM 549 C CA . ASN A 1 71 ? -17.473 9.157 10.891 1.00 96.31 71 ASN A CA 1
ATOM 550 C C . ASN A 1 71 ? -17.495 8.996 9.366 1.00 96.31 71 ASN A C 1
ATOM 552 O O . ASN A 1 71 ? -18.076 9.827 8.672 1.00 96.31 71 ASN A O 1
ATOM 556 N N . GLY A 1 72 ? -16.860 7.952 8.829 1.00 97.38 72 GLY A N 1
ATOM 557 C CA . GLY A 1 72 ? -16.835 7.724 7.393 1.00 97.38 72 GLY A CA 1
ATOM 558 C C . GLY A 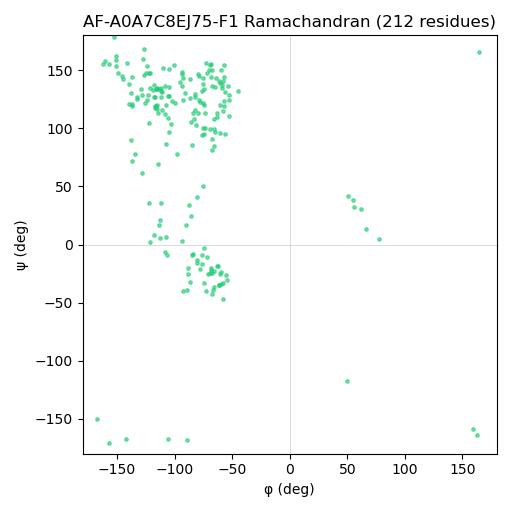1 72 ? -15.750 6.769 6.916 1.00 97.38 72 GLY A C 1
ATOM 559 O O . GLY A 1 72 ? -15.172 5.980 7.671 1.00 97.38 72 GLY A O 1
ATOM 560 N N . ALA A 1 73 ? -15.512 6.834 5.609 1.00 97.75 73 ALA A N 1
ATOM 561 C CA . ALA A 1 73 ? -14.497 6.070 4.910 1.00 97.75 73 ALA A CA 1
ATOM 562 C C . ALA A 1 73 ? -13.786 6.960 3.885 1.00 97.75 73 ALA A C 1
ATOM 564 O O . ALA A 1 73 ? -14.442 7.609 3.073 1.00 97.75 73 ALA A O 1
ATOM 565 N N . TRP A 1 74 ? -12.454 6.956 3.899 1.00 98.38 74 TRP A N 1
ATOM 566 C CA . TRP A 1 74 ? -11.621 7.775 3.017 1.00 98.38 74 TRP A CA 1
ATOM 567 C C . TRP A 1 74 ? -10.527 6.922 2.399 1.00 98.38 74 TRP A C 1
ATOM 569 O O . TRP A 1 74 ? -9.767 6.268 3.114 1.00 98.38 74 TRP A O 1
ATOM 579 N N . TYR A 1 75 ? -10.442 6.921 1.073 1.00 98.25 75 TYR A N 1
ATOM 580 C CA . TYR A 1 75 ? -9.337 6.279 0.371 1.00 98.25 75 TYR A CA 1
ATOM 581 C C . TYR A 1 75 ? -8.048 7.077 0.548 1.00 98.25 75 TYR A C 1
ATOM 583 O O . TYR A 1 75 ? -8.069 8.301 0.648 1.00 98.25 75 TYR A O 1
ATOM 591 N N . PHE A 1 76 ? -6.925 6.367 0.577 1.00 98.44 76 PHE A N 1
ATOM 592 C CA . PHE A 1 76 ? -5.612 6.990 0.476 1.00 98.44 76 PHE A CA 1
ATOM 593 C C . PHE A 1 76 ? -5.398 7.516 -0.945 1.00 98.44 76 PHE A C 1
ATOM 595 O O . PHE A 1 76 ? -5.872 6.917 -1.912 1.00 98.44 76 PHE A O 1
ATOM 602 N N . ASP A 1 77 ? -4.612 8.583 -1.075 1.00 96.94 77 ASP A N 1
ATOM 603 C CA . ASP A 1 77 ? -4.282 9.142 -2.381 1.00 96.94 77 ASP A CA 1
ATOM 604 C C . ASP A 1 77 ? -3.531 8.141 -3.264 1.00 96.94 77 ASP A C 1
ATOM 606 O O . ASP A 1 77 ? -2.622 7.414 -2.832 1.00 96.94 77 ASP A O 1
ATOM 610 N N . GLN A 1 78 ? -3.881 8.151 -4.546 1.00 95.56 78 GLN A N 1
ATOM 611 C CA . GLN A 1 78 ? -3.194 7.393 -5.578 1.00 95.56 78 GLN A CA 1
ATOM 612 C C . GLN A 1 78 ? -1.989 8.194 -6.093 1.00 95.56 78 GLN A C 1
ATOM 614 O O . GLN A 1 78 ? -2.080 8.900 -7.093 1.00 95.56 78 GLN A O 1
ATOM 619 N N . LEU A 1 79 ? -0.850 8.076 -5.403 1.00 96.44 79 LEU A N 1
ATOM 620 C CA . LEU A 1 79 ? 0.385 8.784 -5.774 1.00 96.44 79 LEU A CA 1
ATOM 621 C C . LEU A 1 79 ? 1.022 8.271 -7.076 1.00 96.44 79 LEU A C 1
ATOM 623 O O . LEU A 1 79 ? 1.750 9.006 -7.739 1.00 96.44 79 LEU A O 1
ATOM 627 N N . VAL A 1 80 ? 0.750 7.021 -7.459 1.00 96.31 80 VAL A N 1
ATOM 628 C CA . VAL A 1 80 ? 1.090 6.491 -8.784 1.00 96.31 80 VAL A CA 1
ATOM 629 C C . VAL A 1 80 ? -0.210 6.173 -9.514 1.00 96.31 80 VAL A C 1
ATOM 631 O O . VAL A 1 80 ? -0.956 5.315 -9.038 1.00 96.31 80 VAL A O 1
ATOM 634 N N . PRO A 1 81 ? -0.510 6.840 -10.644 1.00 95.62 81 PRO A N 1
ATOM 635 C CA . PRO A 1 81 ? -1.690 6.536 -11.439 1.00 95.62 81 PRO A CA 1
ATOM 636 C C . PRO A 1 81 ? -1.750 5.056 -11.818 1.00 95.62 81 PRO A C 1
ATOM 638 O O . PRO A 1 81 ? -0.737 4.473 -12.196 1.00 95.62 81 PRO A O 1
ATOM 641 N N . ARG A 1 82 ? -2.939 4.462 -11.707 1.00 96.50 82 ARG A N 1
ATOM 642 C CA . ARG A 1 82 ? -3.199 3.063 -12.046 1.00 96.50 82 ARG A CA 1
ATOM 643 C C . ARG A 1 82 ? -4.232 2.981 -13.166 1.00 96.50 82 ARG A C 1
ATOM 645 O O . ARG A 1 82 ? -5.274 3.627 -13.068 1.00 96.50 82 ARG A O 1
ATOM 652 N N . LYS A 1 83 ? -3.961 2.163 -14.179 1.00 95.88 83 LYS A N 1
ATOM 653 C CA . LYS A 1 83 ? -4.886 1.777 -15.249 1.00 95.88 83 LYS A CA 1
ATOM 654 C C . LYS A 1 83 ? -4.763 0.281 -15.528 1.00 95.88 83 LYS A C 1
ATOM 656 O O . LYS A 1 83 ? -3.676 -0.290 -15.450 1.00 95.88 83 LYS A O 1
ATOM 661 N N . GLY A 1 84 ? -5.887 -0.341 -15.847 1.00 96.31 84 GLY A N 1
ATOM 662 C CA . GLY A 1 84 ? -5.957 -1.766 -16.129 1.00 96.31 84 GLY A CA 1
ATOM 663 C C . GLY A 1 84 ? -7.290 -2.132 -16.764 1.00 96.31 84 GLY A C 1
ATOM 664 O O . GLY A 1 84 ? -7.886 -1.322 -17.467 1.00 96.31 84 GLY A O 1
ATOM 665 N N . ASP A 1 85 ? -7.739 -3.357 -16.520 1.00 95.81 85 ASP A N 1
ATOM 666 C CA . ASP A 1 85 ? -8.941 -3.944 -17.117 1.00 95.81 85 ASP A CA 1
ATOM 667 C C . ASP A 1 85 ? -10.216 -3.782 -16.271 1.00 95.81 85 ASP A C 1
ATOM 669 O O . ASP A 1 85 ? -11.266 -4.315 -16.633 1.00 95.81 85 ASP A O 1
ATOM 673 N N . GLY A 1 86 ? -10.130 -3.088 -15.134 1.00 93.94 86 GLY A N 1
ATOM 674 C CA . GLY A 1 86 ? -11.270 -2.762 -14.279 1.00 93.94 86 GLY A CA 1
ATOM 675 C C . GLY A 1 86 ? -11.715 -1.300 -14.367 1.00 93.94 86 GLY A C 1
ATOM 676 O O . GLY A 1 86 ? -11.310 -0.554 -15.258 1.00 93.94 86 GLY A O 1
ATOM 677 N N . ASP A 1 87 ? -12.574 -0.885 -13.436 1.00 90.81 87 ASP A N 1
ATOM 678 C CA . ASP A 1 87 ? -13.250 0.410 -13.437 1.00 90.81 87 ASP A CA 1
ATOM 679 C C . ASP A 1 87 ? -12.976 1.246 -12.173 1.00 90.81 87 ASP A C 1
ATOM 681 O O . ASP A 1 87 ? -12.781 0.744 -11.063 1.00 90.81 87 ASP A O 1
ATOM 685 N N . GLY A 1 88 ? -12.959 2.572 -12.341 1.00 92.19 88 GLY A N 1
ATOM 686 C CA . GLY A 1 88 ? -12.847 3.539 -11.246 1.00 92.19 88 GLY A CA 1
ATOM 687 C C . GLY A 1 88 ? -11.695 3.248 -10.276 1.00 92.19 88 GLY A C 1
ATOM 688 O O . GLY A 1 88 ? -10.523 3.273 -10.643 1.00 92.19 88 GLY A O 1
ATOM 689 N N . ILE A 1 89 ? -12.034 2.988 -9.008 1.00 93.44 89 ILE A N 1
ATOM 690 C CA . ILE A 1 89 ? -11.059 2.730 -7.935 1.00 93.44 89 ILE A CA 1
ATOM 691 C C . ILE A 1 89 ? -10.447 1.317 -7.990 1.00 93.44 89 ILE A C 1
ATOM 693 O O . ILE A 1 89 ? -9.496 1.035 -7.255 1.00 93.44 89 ILE A O 1
ATOM 697 N N . ARG A 1 90 ? -10.976 0.442 -8.859 1.00 95.00 90 ARG A N 1
ATOM 698 C CA . ARG A 1 90 ? -10.595 -0.961 -9.052 1.00 95.00 90 ARG A CA 1
ATOM 699 C C . ARG A 1 90 ? -9.977 -1.184 -10.442 1.00 95.00 90 ARG A C 1
ATOM 701 O O . ARG A 1 90 ? -10.574 -1.858 -11.274 1.00 95.00 90 ARG A O 1
ATOM 708 N N . PRO A 1 91 ? -8.768 -0.672 -10.715 1.00 96.00 91 PRO A N 1
ATOM 709 C CA . PRO A 1 91 ? -8.133 -0.817 -12.028 1.00 96.00 91 PRO A CA 1
ATOM 710 C C . PRO A 1 91 ? -7.780 -2.272 -12.387 1.00 96.00 91 PRO A C 1
ATOM 712 O O . PRO A 1 91 ? -7.645 -2.586 -13.562 1.00 96.00 91 PRO A O 1
ATOM 715 N N . ASP A 1 92 ? -7.630 -3.158 -11.399 1.00 95.06 92 ASP A N 1
ATOM 716 C CA . ASP A 1 92 ? -7.364 -4.589 -11.582 1.00 95.06 92 ASP A CA 1
ATOM 717 C C . ASP A 1 92 ? -8.645 -5.383 -11.294 1.00 95.06 92 ASP A C 1
ATOM 719 O O . ASP A 1 92 ? -8.965 -5.664 -10.128 1.00 95.06 92 ASP A O 1
ATOM 723 N N . ALA A 1 93 ? -9.399 -5.724 -12.342 1.00 93.19 93 ALA A N 1
ATOM 724 C CA . ALA A 1 93 ? -10.728 -6.322 -12.211 1.00 93.19 93 ALA A CA 1
ATOM 725 C C . ALA A 1 93 ? -10.689 -7.652 -11.446 1.00 93.19 93 ALA A C 1
ATOM 727 O O . ALA A 1 93 ? -11.597 -7.973 -10.676 1.00 93.19 93 ALA A O 1
ATOM 728 N N . LEU A 1 94 ? -9.609 -8.414 -11.607 1.00 92.69 94 LEU A N 1
ATOM 729 C CA . LEU A 1 94 ? -9.453 -9.748 -11.029 1.00 92.69 94 LEU A CA 1
ATOM 730 C C . LEU A 1 94 ? -8.361 -9.829 -9.953 1.00 92.69 94 LEU A C 1
ATOM 732 O O . LEU A 1 94 ? -8.123 -10.915 -9.433 1.00 92.69 94 LEU A O 1
ATOM 736 N N . ASN A 1 95 ? -7.748 -8.703 -9.569 1.00 93.50 95 ASN A N 1
ATOM 737 C CA . ASN A 1 95 ? -6.606 -8.656 -8.646 1.00 93.50 95 ASN A CA 1
ATOM 738 C C . ASN A 1 95 ? -5.428 -9.546 -9.111 1.00 93.50 95 ASN A C 1
ATOM 740 O O . ASN A 1 95 ? -4.788 -10.216 -8.303 1.00 93.50 95 ASN A O 1
ATOM 744 N N . LYS A 1 96 ? -5.163 -9.587 -10.425 1.00 93.25 96 LYS A N 1
ATOM 745 C CA . LYS A 1 96 ? -4.116 -10.414 -11.058 1.00 93.25 96 LYS A CA 1
ATOM 746 C C . LYS A 1 96 ? -2.713 -9.887 -10.794 1.00 93.25 96 LYS A C 1
ATOM 748 O O . LYS A 1 96 ? -1.779 -10.662 -10.606 1.00 93.25 96 L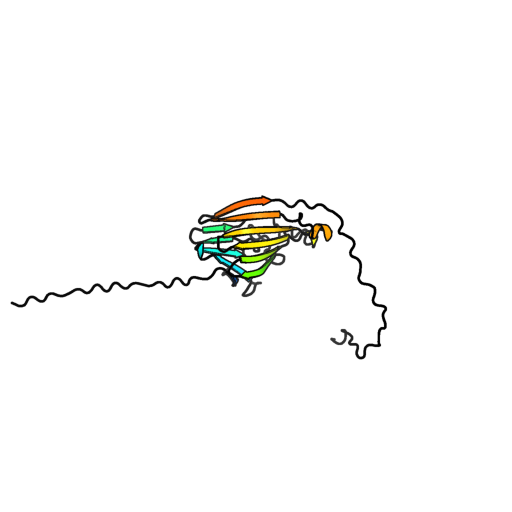YS A O 1
ATOM 753 N N . TYR A 1 97 ? -2.562 -8.569 -10.829 1.00 96.00 97 TYR A N 1
ATOM 754 C CA . TYR A 1 97 ? -1.268 -7.900 -10.757 1.00 96.00 97 TYR A CA 1
ATOM 755 C C . TYR A 1 97 ? -1.051 -7.189 -9.428 1.00 96.00 97 TYR A C 1
ATOM 757 O O . TYR A 1 97 ? 0.056 -6.717 -9.175 1.00 96.00 97 TYR A O 1
ATOM 765 N N . SER A 1 98 ? -2.078 -7.153 -8.579 1.00 95.88 98 SER A N 1
ATOM 766 C CA . SER A 1 98 ? -2.091 -6.468 -7.292 1.00 95.88 98 SER A CA 1
ATOM 767 C C . SER A 1 98 ? -2.199 -7.470 -6.145 1.00 95.88 98 SER A C 1
ATOM 769 O O . SER A 1 98 ? -3.048 -8.355 -6.173 1.00 95.88 98 SER A O 1
ATOM 771 N N . TYR A 1 99 ? -1.381 -7.322 -5.105 1.00 96.81 99 TYR A N 1
ATOM 772 C CA . TYR A 1 99 ? -1.567 -8.055 -3.853 1.00 96.81 99 TYR A CA 1
ATOM 773 C C . TYR A 1 99 ? -1.042 -7.278 -2.651 1.00 96.81 99 TYR A C 1
ATOM 775 O O . TYR A 1 99 ? -0.149 -6.432 -2.759 1.00 96.81 99 TYR A O 1
ATOM 783 N N . VAL A 1 100 ? -1.550 -7.644 -1.476 1.00 98.38 100 VAL A N 1
ATOM 784 C CA . VAL A 1 100 ? -1.075 -7.145 -0.185 1.00 98.38 100 VAL A CA 1
ATOM 785 C C . VAL A 1 100 ? -0.611 -8.273 0.713 1.00 98.38 100 VAL A C 1
ATOM 787 O O . VAL A 1 100 ? -1.131 -9.386 0.672 1.00 98.38 100 VAL A O 1
ATOM 790 N N . ARG A 1 101 ? 0.386 -7.981 1.545 1.00 98.44 101 ARG A N 1
ATOM 791 C CA . ARG A 1 101 ? 0.847 -8.888 2.595 1.00 98.44 101 ARG A CA 1
ATOM 792 C C . ARG A 1 101 ? 1.313 -8.119 3.820 1.00 98.44 101 ARG A C 1
ATOM 794 O O . ARG A 1 101 ? 1.920 -7.057 3.709 1.00 98.44 101 ARG A O 1
ATOM 801 N N . VAL A 1 102 ? 1.079 -8.690 4.990 1.00 98.69 102 VAL A N 1
ATOM 802 C CA . VAL A 1 102 ? 1.637 -8.211 6.257 1.00 98.69 102 VAL A CA 1
ATOM 803 C C . VAL A 1 102 ? 3.096 -8.661 6.353 1.00 98.69 102 VAL A C 1
ATOM 805 O O . VAL A 1 102 ? 3.382 -9.852 6.262 1.00 98.69 102 VAL A O 1
ATOM 808 N N . ILE A 1 103 ? 4.010 -7.706 6.517 1.00 98.62 103 ILE A N 1
ATOM 809 C CA . ILE A 1 103 ? 5.448 -7.933 6.731 1.00 98.62 103 ILE A CA 1
ATOM 810 C C . ILE A 1 103 ? 5.768 -7.978 8.225 1.00 98.62 103 ILE A C 1
ATOM 812 O O . ILE A 1 103 ? 6.554 -8.807 8.671 1.00 98.62 103 ILE A O 1
ATOM 816 N N . GLU A 1 104 ? 5.134 -7.105 9.008 1.00 98.44 104 GLU A N 1
ATOM 817 C CA . GLU A 1 104 ? 5.313 -7.035 10.456 1.00 98.44 104 GLU A CA 1
ATOM 818 C C . GLU A 1 104 ? 3.968 -6.786 11.142 1.00 98.44 104 GLU A C 1
ATOM 820 O O . GLU A 1 104 ? 3.170 -5.972 10.679 1.00 98.44 104 GLU A O 1
ATOM 825 N N . ASN A 1 105 ? 3.725 -7.480 12.256 1.00 97.94 105 ASN A N 1
ATOM 826 C CA . ASN A 1 105 ? 2.537 -7.314 13.091 1.00 97.94 105 ASN A CA 1
ATOM 827 C C . ASN A 1 105 ? 2.946 -7.334 14.568 1.00 97.94 105 ASN A C 1
ATOM 829 O O . ASN A 1 105 ? 3.061 -8.399 15.180 1.00 97.94 105 ASN A O 1
ATOM 833 N N . LYS A 1 106 ? 3.257 -6.160 15.117 1.00 96.88 106 LYS A N 1
ATOM 834 C CA . LYS A 1 106 ? 3.692 -5.970 16.505 1.00 96.88 106 LYS A CA 1
ATOM 835 C C . LYS A 1 106 ? 2.829 -4.901 17.165 1.00 96.88 106 LYS A C 1
ATOM 837 O O . LYS A 1 106 ? 2.254 -4.053 16.495 1.00 96.88 106 LYS A O 1
ATOM 842 N N . SER A 1 107 ? 2.783 -4.888 18.494 1.00 94.75 107 SER A N 1
ATOM 843 C CA . SER A 1 107 ? 2.036 -3.872 19.251 1.00 94.75 107 SER A CA 1
ATOM 844 C C . SER A 1 107 ? 2.522 -2.438 19.002 1.00 94.75 107 SER A C 1
ATOM 846 O O . SER A 1 107 ? 1.759 -1.499 19.186 1.00 94.75 107 SER A O 1
ATOM 848 N N . GLN A 1 108 ? 3.785 -2.263 18.602 1.00 96.06 108 GLN A N 1
ATOM 849 C CA . GLN A 1 108 ? 4.402 -0.960 18.346 1.00 96.06 108 GLN A CA 1
ATOM 850 C C . GLN A 1 108 ? 4.164 -0.460 16.918 1.00 96.06 108 GLN A C 1
ATOM 852 O O . GLN A 1 108 ? 4.116 0.749 16.703 1.00 96.06 108 GLN A O 1
ATOM 857 N N . ARG A 1 109 ? 4.071 -1.372 15.941 1.00 97.81 109 ARG A N 1
ATOM 858 C CA . ARG A 1 109 ? 3.847 -1.045 14.530 1.00 97.81 109 ARG A CA 1
ATOM 859 C C . ARG A 1 109 ? 3.364 -2.251 13.731 1.00 97.81 109 ARG A C 1
ATOM 861 O O . ARG A 1 109 ? 3.677 -3.401 14.037 1.00 97.81 109 ARG A O 1
ATOM 868 N N . VAL A 1 110 ? 2.669 -1.951 12.647 1.00 98.75 110 VAL A N 1
ATOM 869 C CA . VAL A 1 110 ? 2.315 -2.896 11.591 1.00 98.75 110 VAL A CA 1
ATOM 870 C C . VAL A 1 110 ? 2.974 -2.422 10.303 1.00 98.75 110 VAL A C 1
ATOM 872 O O . VAL A 1 110 ? 2.949 -1.231 10.006 1.00 98.75 110 VAL A O 1
ATOM 875 N N . ILE A 1 111 ? 3.542 -3.344 9.529 1.00 98.81 111 ILE A N 1
ATOM 876 C CA . ILE A 1 111 ? 4.059 -3.053 8.189 1.00 98.81 111 ILE A CA 1
ATOM 877 C C . ILE A 1 111 ? 3.267 -3.876 7.180 1.00 98.81 111 ILE A C 1
ATOM 879 O O . ILE A 1 111 ? 3.291 -5.107 7.230 1.00 98.81 111 ILE A O 1
ATOM 883 N N . VAL A 1 112 ? 2.584 -3.202 6.256 1.00 98.88 112 VAL A N 1
ATOM 884 C CA . VAL A 1 112 ? 1.883 -3.834 5.128 1.00 98.88 112 VAL A CA 1
ATOM 885 C C . VAL A 1 112 ? 2.600 -3.481 3.836 1.00 98.88 112 VAL A C 1
ATOM 887 O O . VAL A 1 112 ? 2.900 -2.318 3.586 1.00 98.88 112 VAL A O 1
ATOM 890 N N . HIS A 1 113 ? 2.868 -4.489 3.017 1.00 98.88 113 HIS A N 1
ATOM 891 C CA . HIS A 1 113 ? 3.427 -4.338 1.684 1.00 98.88 113 HIS A CA 1
ATOM 892 C C . HIS A 1 113 ? 2.322 -4.495 0.643 1.00 98.88 113 HIS A C 1
ATOM 894 O O . HIS A 1 113 ? 1.667 -5.537 0.599 1.00 98.88 113 HIS A O 1
ATOM 900 N N . PHE A 1 114 ? 2.161 -3.484 -0.200 1.00 98.62 114 PHE A N 1
ATOM 901 C CA . PHE A 1 114 ? 1.270 -3.463 -1.349 1.00 98.62 114 PHE A CA 1
ATOM 902 C C . PHE A 1 114 ? 2.113 -3.453 -2.623 1.00 98.62 114 PHE A C 1
ATOM 904 O O . PHE A 1 114 ? 2.861 -2.510 -2.871 1.00 98.62 114 PHE A O 1
ATOM 911 N N . ARG A 1 115 ? 2.008 -4.515 -3.423 1.00 98.25 115 ARG A N 1
ATOM 912 C CA . ARG A 1 115 ? 2.656 -4.603 -4.734 1.00 98.25 115 ARG A CA 1
ATOM 913 C C . ARG A 1 115 ? 1.595 -4.584 -5.817 1.00 98.25 115 ARG A C 1
ATOM 915 O O . ARG A 1 115 ? 0.626 -5.332 -5.711 1.00 98.25 115 ARG A O 1
ATOM 922 N N . TYR A 1 116 ? 1.813 -3.803 -6.866 1.00 98.06 116 TYR A N 1
ATOM 923 C CA . TYR A 1 116 ? 0.923 -3.767 -8.023 1.00 98.06 116 TYR A CA 1
ATOM 924 C C . TYR A 1 116 ? 1.659 -3.417 -9.317 1.00 98.06 116 TYR A C 1
ATOM 926 O O . TYR A 1 116 ? 2.766 -2.877 -9.286 1.00 98.06 116 TYR A O 1
ATOM 934 N N . MET A 1 117 ? 1.028 -3.718 -10.454 1.00 97.81 117 MET A N 1
ATOM 935 C CA . MET A 1 117 ? 1.364 -3.085 -11.730 1.00 97.81 117 MET A CA 1
ATOM 936 C C . MET A 1 117 ? 0.451 -1.867 -11.922 1.00 97.81 117 MET A C 1
ATOM 938 O O . MET A 1 117 ? -0.768 -2.019 -11.835 1.00 97.81 117 MET A O 1
ATOM 942 N N . PRO A 1 118 ? 1.001 -0.661 -12.136 1.00 96.62 118 PRO A N 1
ATOM 943 C CA . PRO A 1 118 ? 0.217 0.547 -12.360 1.00 96.62 118 PRO A CA 1
ATOM 944 C C . PRO A 1 118 ? -0.332 0.625 -13.788 1.00 96.62 118 PRO A C 1
ATOM 946 O O . PRO A 1 118 ? -1.289 1.350 -14.026 1.00 96.62 118 PRO A O 1
ATOM 949 N N . ASP A 1 119 ? 0.268 -0.095 -14.734 1.00 96.38 119 ASP A N 1
ATOM 950 C CA . ASP A 1 119 ? -0.098 -0.069 -16.145 1.00 96.38 119 ASP A CA 1
ATOM 951 C C . ASP A 1 119 ? -0.116 -1.491 -16.707 1.00 96.38 119 ASP A C 1
ATOM 953 O O . ASP A 1 119 ? 0.905 -2.177 -16.695 1.00 96.38 119 ASP A O 1
ATOM 957 N N . PHE A 1 120 ? -1.269 -1.950 -17.192 1.00 95.44 120 PHE A N 1
ATOM 958 C CA . PHE A 1 120 ? -1.394 -3.297 -17.760 1.00 95.44 120 PHE A CA 1
ATOM 959 C C . PHE A 1 120 ? -0.885 -3.387 -19.202 1.00 95.44 120 PHE A C 1
ATOM 961 O O . PHE A 1 120 ? -0.622 -4.492 -19.672 1.00 95.44 120 PHE A O 1
ATOM 968 N N . ASP A 1 121 ? -0.656 -2.251 -19.865 1.00 93.19 121 ASP A N 1
ATOM 969 C CA . ASP A 1 121 ? 0.051 -2.209 -21.147 1.00 93.19 121 ASP A CA 1
ATOM 970 C C . ASP A 1 121 ? 1.568 -2.395 -20.946 1.00 93.19 121 ASP A C 1
ATOM 972 O O . ASP A 1 121 ? 2.292 -2.724 -21.885 1.00 93.19 121 ASP A O 1
ATOM 976 N N . ASN A 1 122 ? 2.059 -2.216 -19.711 1.00 90.38 122 ASN A N 1
ATOM 977 C CA . ASN A 1 122 ? 3.460 -2.383 -19.337 1.00 90.38 122 ASN A CA 1
ATOM 978 C C . ASN A 1 122 ? 3.618 -3.195 -18.039 1.00 90.38 122 ASN A C 1
ATOM 980 O O . ASN A 1 122 ? 3.911 -2.669 -16.964 1.00 90.38 122 ASN A O 1
ATOM 984 N N . VAL A 1 123 ? 3.478 -4.514 -18.167 1.00 93.19 123 VAL A N 1
ATOM 985 C CA . VAL A 1 123 ? 3.620 -5.479 -17.061 1.00 93.19 123 VAL A CA 1
ATOM 986 C C . VAL A 1 123 ? 5.052 -5.994 -16.876 1.00 93.19 123 VAL A C 1
ATOM 988 O O . VAL A 1 123 ? 5.269 -7.024 -16.231 1.00 93.19 123 VAL A O 1
ATOM 991 N N . ALA A 1 124 ? 6.039 -5.306 -17.449 1.00 93.19 124 ALA A N 1
ATOM 992 C CA . ALA A 1 124 ? 7.439 -5.664 -17.283 1.00 93.19 124 ALA A CA 1
ATOM 993 C C . ALA A 1 124 ? 7.903 -5.416 -15.829 1.00 93.19 124 ALA A C 1
ATOM 995 O O . ALA A 1 124 ? 7.309 -4.596 -15.120 1.00 93.19 124 ALA A O 1
ATOM 996 N N . PRO A 1 125 ? 8.951 -6.107 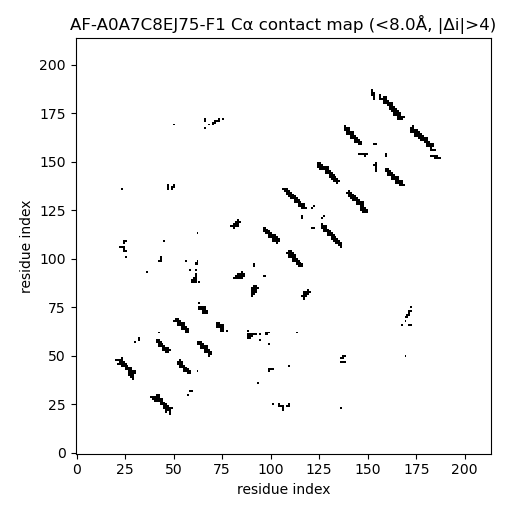-15.340 1.00 89.06 125 PRO A N 1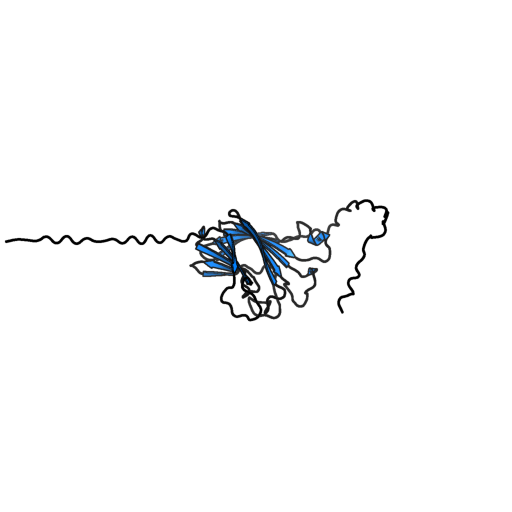
ATOM 997 C CA . PRO A 1 125 ? 9.437 -5.935 -13.971 1.00 89.06 125 PRO A CA 1
ATOM 998 C C . PRO A 1 125 ? 9.783 -4.486 -13.602 1.00 89.06 125 PRO A C 1
ATOM 1000 O O . PRO A 1 125 ? 9.596 -4.102 -12.455 1.00 89.06 125 PRO A O 1
ATOM 1003 N N . GLU A 1 126 ? 10.227 -3.660 -14.549 1.00 91.38 126 GLU A N 1
ATOM 1004 C CA . GLU A 1 126 ? 10.481 -2.232 -14.335 1.00 91.38 126 GLU A CA 1
ATOM 1005 C C . GLU A 1 126 ? 9.208 -1.401 -14.098 1.00 91.38 126 GLU A C 1
ATOM 1007 O O . GLU A 1 126 ? 9.281 -0.318 -13.528 1.00 91.38 126 GLU A O 1
ATOM 1012 N N . GLY A 1 127 ? 8.035 -1.895 -14.498 1.00 91.12 127 GLY A N 1
ATOM 1013 C CA . GLY A 1 127 ? 6.753 -1.226 -14.280 1.00 91.12 127 GLY A CA 1
ATOM 1014 C C . GLY A 1 127 ? 6.195 -1.426 -12.871 1.00 91.12 127 GLY A C 1
ATOM 1015 O O . GLY A 1 127 ? 5.302 -0.691 -12.456 1.00 91.12 127 GLY A O 1
ATOM 1016 N N . VAL A 1 128 ? 6.711 -2.399 -12.114 1.00 96.44 128 VAL A N 1
ATOM 1017 C CA . VAL A 1 128 ? 6.155 -2.771 -10.808 1.00 96.44 128 VAL A CA 1
ATOM 1018 C C . VAL A 1 128 ? 6.267 -1.639 -9.792 1.00 96.44 128 VAL A C 1
ATOM 1020 O O . VAL A 1 128 ? 7.272 -0.937 -9.718 1.00 96.44 128 VAL A O 1
ATOM 1023 N N . VAL A 1 129 ? 5.258 -1.495 -8.940 1.00 97.88 129 VAL A N 1
ATOM 1024 C CA . VAL A 1 129 ? 5.300 -0.584 -7.797 1.00 97.88 129 VAL A CA 1
ATOM 1025 C C . VAL A 1 129 ? 5.228 -1.386 -6.510 1.00 97.88 129 VAL A C 1
ATOM 1027 O O . VAL A 1 129 ? 4.402 -2.288 -6.356 1.00 97.88 129 VAL A O 1
ATOM 1030 N N . HIS A 1 130 ? 6.109 -1.037 -5.582 1.00 98.06 130 HIS A N 1
ATOM 1031 C CA . HIS A 1 130 ? 6.146 -1.548 -4.226 1.00 98.06 130 HIS A CA 1
ATOM 1032 C C . HIS A 1 130 ? 5.870 -0.410 -3.258 1.00 98.06 130 HIS A C 1
ATOM 1034 O O . HIS A 1 130 ? 6.643 0.545 -3.174 1.00 98.06 130 HIS A O 1
ATOM 1040 N N . GLU A 1 131 ? 4.809 -0.542 -2.478 1.00 98.56 131 GLU A N 1
ATOM 1041 C CA . GLU A 1 131 ? 4.499 0.377 -1.398 1.00 98.56 131 GLU A CA 1
ATOM 1042 C C . GLU A 1 131 ? 4.566 -0.325 -0.050 1.00 98.56 131 GLU A C 1
ATOM 1044 O O . GLU A 1 131 ? 4.038 -1.425 0.113 1.00 98.56 131 GLU A O 1
ATOM 1049 N N . HIS A 1 132 ? 5.197 0.309 0.933 1.00 98.69 132 HIS A N 1
ATOM 1050 C CA . HIS A 1 132 ? 5.184 -0.166 2.311 1.00 98.69 132 HIS A CA 1
ATOM 1051 C C . HIS A 1 132 ? 4.521 0.868 3.204 1.00 98.69 132 HIS A C 1
ATOM 1053 O O . HIS A 1 132 ? 4.930 2.024 3.239 1.00 98.69 132 HIS A O 1
ATOM 1059 N N . PHE A 1 133 ? 3.526 0.427 3.962 1.00 98.81 133 PHE A N 1
ATOM 1060 C CA . PHE A 1 133 ? 2.826 1.225 4.953 1.00 98.81 133 PHE A CA 1
ATOM 1061 C C . PHE A 1 133 ? 3.324 0.819 6.332 1.00 98.81 133 PHE A C 1
ATOM 1063 O O . PHE A 1 133 ? 2.944 -0.237 6.836 1.00 98.81 133 PHE A O 1
ATOM 1070 N N . THR A 1 134 ? 4.168 1.652 6.938 1.00 98.81 134 THR A N 1
ATOM 1071 C CA . THR A 1 134 ? 4.525 1.536 8.356 1.00 98.81 134 THR A CA 1
ATOM 1072 C C . THR A 1 134 ? 3.480 2.285 9.168 1.00 98.81 134 THR A C 1
ATOM 1074 O O . THR A 1 134 ? 3.457 3.514 9.166 1.00 98.81 134 THR A O 1
ATOM 1077 N N . ILE A 1 135 ? 2.602 1.546 9.835 1.00 98.75 135 ILE A N 1
ATOM 1078 C CA . ILE A 1 135 ? 1.439 2.056 10.562 1.00 98.75 135 ILE A CA 1
ATOM 1079 C C . ILE A 1 135 ? 1.733 1.978 12.059 1.00 98.75 135 ILE A C 1
ATOM 1081 O O . ILE A 1 135 ? 2.088 0.911 12.565 1.00 98.75 135 ILE A O 1
ATOM 1085 N N . LEU A 1 136 ? 1.565 3.092 12.769 1.00 98.31 136 LEU A N 1
ATOM 1086 C CA . LEU A 1 136 ? 1.679 3.156 14.227 1.00 98.31 136 LEU A CA 1
ATOM 1087 C C . LEU A 1 136 ? 0.292 3.143 14.894 1.00 98.31 136 LEU A C 1
ATOM 1089 O O . LEU A 1 136 ? -0.669 3.629 14.293 1.00 98.31 136 LEU A O 1
ATOM 1093 N N . PRO A 1 137 ? 0.178 2.685 16.159 1.00 96.94 137 PRO A N 1
ATOM 1094 C CA . PRO A 1 137 ? -1.075 2.730 16.919 1.00 96.94 137 PRO A CA 1
ATOM 1095 C C . PRO A 1 137 ? -1.699 4.128 17.029 1.00 96.94 137 PRO A C 1
ATOM 1097 O O . PRO A 1 137 ? -2.911 4.250 17.164 1.00 96.94 137 PRO A O 1
ATOM 1100 N N . SER A 1 138 ? -0.880 5.182 16.950 1.00 96.25 138 SER A N 1
ATOM 1101 C CA . SER A 1 138 ? -1.315 6.584 16.979 1.00 96.25 138 SER A CA 1
ATOM 1102 C C . SER A 1 138 ? -1.977 7.068 15.681 1.00 96.25 138 SER A C 1
ATOM 1104 O O . SER A 1 138 ? -2.373 8.228 15.592 1.00 96.25 138 SER A O 1
ATOM 1106 N N . GLY A 1 139 ? -2.046 6.228 14.642 1.00 97.25 139 GLY A N 1
ATOM 1107 C CA . GLY A 1 139 ? -2.539 6.607 13.314 1.00 97.25 139 GLY A CA 1
ATOM 1108 C C . GLY A 1 139 ? -1.548 7.400 12.473 1.00 97.25 139 GLY A C 1
ATOM 1109 O O . GLY A 1 139 ? -1.889 7.811 11.366 1.00 97.25 139 GLY A O 1
ATOM 1110 N N . LYS A 1 140 ? -0.319 7.602 12.959 1.00 98.50 140 LYS A N 1
ATOM 1111 C CA . LYS A 1 140 ? 0.770 8.098 12.120 1.00 98.50 140 LYS A CA 1
ATOM 1112 C C . LYS A 1 140 ? 1.245 6.980 11.197 1.00 98.50 140 LYS A C 1
ATOM 1114 O O . LYS A 1 140 ? 1.469 5.852 11.643 1.00 98.50 140 LYS A O 1
ATOM 1119 N N . ILE A 1 141 ? 1.410 7.305 9.921 1.00 98.81 141 ILE A N 1
ATOM 1120 C CA . ILE A 1 141 ? 1.798 6.358 8.880 1.00 98.81 141 ILE A CA 1
ATOM 1121 C C . ILE A 1 141 ? 2.974 6.930 8.099 1.00 98.81 141 ILE A C 1
ATOM 1123 O O . ILE A 1 141 ? 2.942 8.083 7.668 1.00 98.81 141 ILE A O 1
ATOM 1127 N N . THR A 1 142 ? 3.984 6.096 7.870 1.00 98.75 142 THR A N 1
ATOM 1128 C CA . THR A 1 142 ? 5.025 6.352 6.873 1.00 98.75 142 THR A CA 1
ATOM 1129 C C . THR A 1 142 ? 4.807 5.401 5.707 1.00 98.75 142 THR A C 1
ATOM 1131 O O . THR A 1 142 ? 4.958 4.187 5.860 1.00 98.75 142 THR A O 1
ATOM 1134 N N . ARG A 1 143 ? 4.440 5.953 4.551 1.00 98.62 143 ARG A N 1
ATOM 1135 C CA . ARG A 1 143 ? 4.280 5.226 3.293 1.00 98.62 143 ARG A CA 1
ATOM 1136 C C . ARG A 1 143 ? 5.524 5.443 2.444 1.00 98.62 143 ARG A C 1
ATOM 1138 O O . ARG A 1 143 ? 5.870 6.581 2.137 1.00 98.62 143 ARG A O 1
ATOM 1145 N N . THR A 1 144 ? 6.199 4.365 2.071 1.00 98.44 144 THR A N 1
ATOM 1146 C CA . THR A 1 144 ? 7.315 4.408 1.121 1.00 98.44 144 THR A CA 1
ATOM 1147 C C . THR A 1 144 ? 6.882 3.788 -0.193 1.00 98.44 144 THR A C 1
ATOM 1149 O O . THR A 1 144 ? 6.212 2.761 -0.187 1.00 98.44 144 THR A O 1
ATOM 1152 N N . ILE A 1 145 ? 7.240 4.412 -1.310 1.00 98.38 145 ILE A N 1
ATOM 1153 C CA . ILE A 1 145 ? 6.866 3.981 -2.658 1.00 98.38 145 ILE A CA 1
ATOM 1154 C C . ILE A 1 145 ? 8.148 3.838 -3.465 1.00 98.38 145 ILE A C 1
ATOM 1156 O O . ILE A 1 145 ? 8.895 4.803 -3.617 1.00 98.38 145 ILE A O 1
ATOM 1160 N N . ARG A 1 146 ? 8.387 2.640 -3.992 1.00 97.31 146 ARG A N 1
ATOM 1161 C CA . ARG A 1 146 ? 9.518 2.319 -4.863 1.00 97.31 146 ARG A CA 1
ATOM 1162 C C . ARG A 1 146 ? 8.984 1.766 -6.176 1.00 97.31 146 ARG A C 1
ATOM 1164 O O . ARG A 1 146 ? 8.173 0.840 -6.169 1.00 97.31 146 ARG A O 1
ATOM 1171 N N . LYS A 1 147 ? 9.442 2.329 -7.290 1.00 95.31 147 LYS A N 1
ATOM 1172 C CA . LYS A 1 147 ? 9.139 1.820 -8.631 1.00 95.31 147 LYS A CA 1
ATOM 1173 C C . LYS A 1 147 ? 10.250 0.876 -9.080 1.00 95.31 147 LYS A C 1
ATOM 1175 O O . LYS A 1 147 ? 11.408 1.048 -8.694 1.00 95.31 147 LYS A O 1
ATOM 1180 N N . GLY A 1 148 ? 9.881 -0.119 -9.875 1.00 93.94 148 GLY A N 1
ATOM 1181 C CA . GLY A 1 148 ? 10.821 -0.943 -10.609 1.00 93.94 148 GLY A CA 1
ATOM 1182 C C . GLY A 1 148 ? 11.696 -0.083 -11.516 1.00 93.94 148 GLY A C 1
ATOM 1183 O O . GLY A 1 148 ? 11.337 1.022 -11.922 1.00 93.94 148 GLY A O 1
ATOM 1184 N N . THR A 1 149 ? 12.879 -0.595 -11.811 1.00 93.38 149 THR A N 1
ATOM 1185 C CA . THR A 1 149 ? 13.844 0.036 -12.709 1.00 93.38 149 THR A CA 1
ATOM 1186 C C . THR A 1 149 ? 14.501 -1.055 -13.536 1.00 93.38 149 THR A C 1
ATOM 1188 O O . THR A 1 149 ? 14.547 -2.217 -13.130 1.00 93.38 149 THR A O 1
ATOM 1191 N N . LYS A 1 150 ? 15.028 -0.689 -14.706 1.00 92.12 150 LYS A N 1
ATOM 1192 C CA . LYS A 1 150 ? 15.745 -1.640 -15.568 1.00 92.12 150 LYS A CA 1
ATOM 1193 C C . LYS A 1 150 ? 17.040 -2.134 -14.923 1.00 92.12 150 LYS A C 1
ATOM 1195 O O . LYS A 1 150 ? 17.418 -3.288 -15.091 1.00 92.12 150 LYS A O 1
ATOM 1200 N N . ARG A 1 151 ? 17.725 -1.245 -14.198 1.00 91.44 151 ARG A N 1
ATOM 1201 C CA . ARG A 1 151 ? 18.970 -1.538 -13.488 1.00 91.44 151 ARG A CA 1
ATOM 1202 C C . ARG A 1 151 ? 18.690 -1.888 -12.035 1.00 91.44 151 ARG A C 1
ATOM 1204 O O . ARG A 1 151 ? 17.877 -1.227 -11.389 1.00 91.44 151 ARG A O 1
ATOM 1211 N N . PHE A 1 152 ? 19.412 -2.878 -11.517 1.00 90.44 152 PHE A N 1
ATOM 1212 C CA . PHE A 1 152 ? 19.338 -3.249 -10.107 1.00 90.44 152 PHE A CA 1
ATOM 1213 C C . PHE A 1 152 ? 19.895 -2.151 -9.190 1.00 90.44 152 PHE A C 1
ATOM 1215 O O . PHE A 1 152 ? 19.273 -1.866 -8.173 1.00 90.44 152 PHE A O 1
ATOM 1222 N N . ASP A 1 153 ? 20.988 -1.486 -9.575 1.00 91.69 153 ASP A N 1
ATOM 1223 C CA . ASP A 1 153 ? 21.583 -0.387 -8.792 1.00 91.69 153 ASP A CA 1
ATOM 1224 C C . ASP A 1 153 ? 20.579 0.755 -8.568 1.00 91.69 153 ASP A C 1
ATOM 1226 O O . ASP A 1 153 ? 20.338 1.172 -7.436 1.00 91.69 153 ASP A O 1
ATOM 1230 N N . ASP A 1 154 ? 19.884 1.170 -9.632 1.00 92.38 154 ASP A N 1
ATOM 1231 C CA . ASP A 1 154 ? 18.805 2.163 -9.561 1.00 92.38 154 ASP A CA 1
ATOM 1232 C C . ASP A 1 154 ? 17.650 1.688 -8.669 1.00 92.38 154 ASP A C 1
ATOM 1234 O O . ASP A 1 154 ? 17.005 2.483 -7.978 1.00 92.38 154 ASP A O 1
ATOM 1238 N N . PHE A 1 155 ? 17.367 0.382 -8.673 1.00 92.38 155 PHE A N 1
ATOM 1239 C CA . PHE A 1 155 ? 16.299 -0.186 -7.860 1.00 92.38 155 PHE A CA 1
ATOM 1240 C C . PHE A 1 155 ? 16.646 -0.094 -6.379 1.00 92.38 155 PHE A C 1
ATOM 1242 O O . PHE A 1 155 ? 15.773 0.245 -5.580 1.00 92.38 155 PHE A O 1
ATOM 1249 N N . ILE A 1 156 ? 17.895 -0.385 -6.006 1.00 91.88 156 ILE A N 1
ATOM 1250 C CA . ILE A 1 156 ? 18.346 -0.372 -4.611 1.00 91.88 156 ILE A CA 1
ATOM 1251 C C . ILE A 1 156 ? 18.769 1.013 -4.116 1.00 91.88 156 ILE A C 1
ATOM 1253 O O . ILE A 1 156 ? 18.936 1.175 -2.907 1.00 91.88 156 ILE A O 1
ATOM 1257 N N . ASP A 1 157 ? 18.881 2.015 -4.997 1.00 91.44 157 ASP A N 1
ATOM 1258 C CA . ASP A 1 157 ? 19.219 3.386 -4.609 1.00 91.44 157 ASP A CA 1
ATOM 1259 C C . ASP A 1 157 ? 18.270 3.871 -3.492 1.00 91.44 157 ASP A C 1
ATOM 1261 O O . ASP A 1 157 ? 17.036 3.843 -3.650 1.00 91.44 157 ASP A O 1
ATOM 1265 N N . PRO A 1 158 ? 18.798 4.316 -2.335 1.00 91.31 158 PRO A N 1
ATOM 1266 C CA . PRO A 1 158 ? 17.977 4.863 -1.261 1.00 91.31 158 PRO A CA 1
ATOM 1267 C C . PRO A 1 158 ? 17.169 6.093 -1.695 1.00 91.31 158 PRO A C 1
ATOM 1269 O O . PRO A 1 158 ? 16.123 6.357 -1.104 1.00 91.31 158 PRO A O 1
ATOM 1272 N N . LYS A 1 159 ? 17.603 6.821 -2.735 1.00 92.75 159 LYS A N 1
ATOM 1273 C CA . LYS A 1 159 ? 16.868 7.960 -3.298 1.00 92.75 159 LYS A CA 1
ATOM 1274 C C . LYS A 1 159 ? 15.796 7.560 -4.316 1.00 92.75 159 LYS A C 1
ATOM 1276 O O . LYS A 1 159 ? 14.983 8.409 -4.673 1.00 92.75 159 LYS A O 1
ATOM 1281 N N . ASN A 1 160 ? 15.707 6.292 -4.731 1.00 93.94 160 ASN A N 1
ATOM 1282 C CA . ASN A 1 160 ? 14.592 5.767 -5.535 1.00 93.94 160 ASN A CA 1
ATOM 1283 C C . ASN A 1 160 ? 13.359 5.430 -4.664 1.00 93.94 160 ASN A C 1
ATOM 1285 O O . ASN A 1 160 ? 12.717 4.388 -4.807 1.00 93.94 160 ASN A O 1
ATOM 1289 N N . VAL A 1 161 ? 13.052 6.282 -3.685 1.00 96.75 161 VAL A N 1
ATOM 1290 C CA . VAL A 1 161 ? 11.919 6.093 -2.778 1.00 96.75 161 VAL A CA 1
ATOM 1291 C C . VAL A 1 161 ? 11.202 7.411 -2.583 1.00 96.75 161 VAL A C 1
ATOM 1293 O O . VAL A 1 161 ? 11.780 8.368 -2.075 1.00 96.75 161 VAL A O 1
ATOM 1296 N N . THR A 1 162 ? 9.920 7.433 -2.926 1.00 98.12 162 THR A N 1
ATOM 1297 C CA . THR A 1 162 ? 9.022 8.503 -2.499 1.00 98.12 162 THR A CA 1
ATOM 1298 C C . THR A 1 162 ? 8.543 8.185 -1.086 1.00 98.12 162 THR A C 1
ATOM 1300 O O . THR A 1 162 ? 8.087 7.071 -0.820 1.00 98.12 162 THR A O 1
ATOM 1303 N N . ILE A 1 163 ? 8.644 9.146 -0.172 1.00 98.38 163 ILE A N 1
ATOM 1304 C CA . ILE A 1 163 ? 8.242 9.002 1.230 1.00 98.38 163 ILE A CA 1
ATOM 1305 C C . ILE A 1 163 ? 7.091 9.962 1.508 1.00 98.38 163 ILE A C 1
ATOM 1307 O O . ILE A 1 163 ? 7.244 11.177 1.410 1.00 98.38 163 ILE A O 1
ATOM 1311 N N . GLN A 1 164 ? 5.945 9.414 1.895 1.00 98.62 164 GLN A N 1
ATOM 1312 C CA . GLN A 1 164 ? 4.768 10.163 2.318 1.00 98.62 164 GLN A CA 1
ATOM 1313 C C . GLN A 1 164 ? 4.544 9.923 3.816 1.00 98.62 164 GLN A C 1
ATOM 1315 O O . GLN A 1 164 ? 4.463 8.778 4.266 1.00 98.62 164 GLN A O 1
ATOM 1320 N N . THR A 1 165 ? 4.432 10.999 4.595 1.00 98.62 165 THR A N 1
ATOM 1321 C CA . THR A 1 165 ? 4.034 10.922 6.008 1.00 98.62 165 THR A CA 1
ATOM 1322 C C . THR A 1 165 ? 2.596 11.387 6.146 1.00 98.62 165 THR A C 1
ATOM 1324 O O . THR A 1 165 ? 2.246 12.482 5.706 1.00 98.62 165 THR A O 1
ATOM 1327 N N . ILE A 1 166 ? 1.770 10.566 6.783 1.00 98.44 166 ILE A N 1
ATOM 1328 C CA . ILE A 1 166 ? 0.333 10.780 6.949 1.00 98.44 166 ILE A CA 1
ATOM 1329 C C . ILE A 1 166 ? -0.031 10.718 8.432 1.00 98.44 166 ILE A C 1
ATOM 1331 O O . ILE A 1 166 ? 0.549 9.939 9.193 1.00 98.44 166 ILE A O 1
ATOM 1335 N N . GLN A 1 167 ? -1.031 11.502 8.820 1.00 98.44 167 GLN A N 1
ATOM 1336 C CA . GLN A 1 167 ? -1.755 11.360 10.074 1.00 98.44 167 GLN A CA 1
ATOM 1337 C C . GLN A 1 167 ? -3.219 11.030 9.778 1.00 98.44 167 GLN A C 1
ATOM 1339 O O . GLN A 1 167 ? -3.883 11.735 9.018 1.00 98.44 167 GLN A O 1
ATOM 1344 N N . LEU A 1 168 ? -3.724 9.957 10.384 1.00 98.12 168 LEU A N 1
ATOM 1345 C CA . LEU A 1 168 ? -5.154 9.670 10.384 1.00 98.12 168 LEU A CA 1
ATOM 1346 C C . LEU A 1 168 ? -5.881 10.596 11.356 1.00 98.12 168 LEU A C 1
ATOM 1348 O O . LEU A 1 168 ? -5.413 10.819 12.477 1.00 98.12 168 LEU A O 1
ATOM 1352 N N . GLU A 1 169 ? -7.035 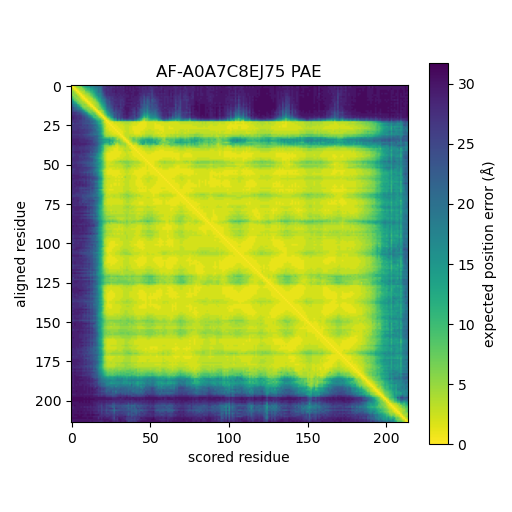11.092 10.926 1.00 96.38 169 GLU A N 1
ATOM 1353 C CA . GLU A 1 169 ? -7.909 11.966 11.700 1.00 96.38 169 GLU A CA 1
ATOM 1354 C C . GLU A 1 169 ? -9.329 11.383 11.748 1.00 96.38 169 GLU A C 1
ATOM 1356 O O . GLU A 1 169 ? -9.680 10.444 11.026 1.00 96.38 169 GLU A O 1
ATOM 1361 N N . ALA A 1 170 ? -10.174 11.938 12.618 1.00 94.44 170 ALA A N 1
ATOM 1362 C CA . ALA A 1 170 ? -11.553 11.481 12.759 1.00 94.44 170 ALA A CA 1
ATOM 1363 C C . ALA A 1 170 ? -12.352 11.643 11.453 1.00 94.44 170 ALA A C 1
ATOM 1365 O O . ALA A 1 170 ? -13.172 10.788 11.139 1.00 94.44 170 ALA A O 1
ATOM 1366 N N . ASN A 1 171 ? -12.076 12.694 10.675 1.00 95.81 171 ASN A N 1
ATOM 1367 C CA . ASN A 1 171 ? -12.849 13.059 9.484 1.00 95.81 171 ASN A CA 1
ATOM 1368 C C . ASN A 1 171 ? -12.063 12.904 8.174 1.00 95.81 171 ASN A C 1
ATOM 1370 O O . ASN A 1 171 ? -12.448 13.488 7.161 1.00 95.81 171 ASN A O 1
ATOM 1374 N N . GLY A 1 172 ? -10.949 12.168 8.183 1.00 96.88 172 GLY A N 1
ATOM 1375 C CA . GLY A 1 172 ? -10.160 11.982 6.974 1.00 96.88 172 GLY A CA 1
ATOM 1376 C C . GLY A 1 172 ? -8.716 11.573 7.207 1.00 96.88 172 GLY A C 1
ATOM 1377 O O . GLY A 1 172 ? -8.337 11.027 8.245 1.00 96.88 172 GLY A O 1
ATOM 1378 N N . ILE A 1 173 ? -7.918 11.831 6.179 1.00 98.31 173 ILE A N 1
ATOM 1379 C CA . ILE A 1 173 ? -6.500 11.510 6.106 1.00 98.31 173 ILE A CA 1
ATOM 1380 C C . ILE A 1 173 ? -5.759 12.813 5.825 1.00 98.31 173 ILE A C 1
ATOM 1382 O O . ILE A 1 173 ? -6.039 13.482 4.834 1.00 98.31 173 ILE A O 1
ATOM 1386 N N . LYS A 1 174 ? -4.801 13.168 6.680 1.00 98.19 174 LYS A N 1
ATOM 1387 C CA . LYS A 1 174 ? -3.997 14.378 6.521 1.00 98.19 174 LYS A CA 1
ATOM 1388 C C . LYS A 1 174 ? -2.581 14.030 6.090 1.00 98.19 174 LYS A C 1
ATOM 1390 O O . LYS A 1 174 ? -1.850 13.356 6.818 1.00 98.19 174 LYS A O 1
ATOM 1395 N N . GLN A 1 175 ? -2.161 14.532 4.931 1.00 98.06 175 GLN A N 1
ATOM 1396 C CA . GLN A 1 175 ? -0.761 14.468 4.518 1.00 98.06 175 GLN A CA 1
ATOM 1397 C C . GLN A 1 175 ? 0.059 15.495 5.307 1.00 98.06 175 GLN A C 1
ATOM 1399 O O . GLN A 1 175 ? -0.215 16.691 5.260 1.00 98.06 175 GLN A O 1
ATOM 1404 N N . LEU A 1 176 ? 1.078 15.023 6.025 1.00 97.88 176 LEU A N 1
ATOM 1405 C CA . LEU A 1 176 ? 2.024 15.873 6.751 1.00 97.88 176 LEU A CA 1
ATOM 1406 C C . LEU A 1 176 ? 3.218 16.261 5.877 1.00 97.88 176 LEU A C 1
ATOM 1408 O O . LEU A 1 176 ? 3.692 17.390 5.949 1.00 97.88 176 LEU A O 1
ATOM 1412 N N . SER A 1 177 ? 3.717 15.328 5.064 1.00 98.06 177 SER A N 1
ATOM 1413 C CA . SER A 1 177 ? 4.816 15.583 4.131 1.00 98.06 177 SER A CA 1
ATOM 1414 C C . SER A 1 177 ? 4.823 14.591 2.973 1.00 98.06 177 SER A C 1
ATOM 1416 O O . SER A 1 177 ? 4.324 13.468 3.095 1.00 98.06 177 SER A O 1
ATOM 1418 N N . LEU A 1 178 ? 5.419 15.014 1.859 1.00 97.94 178 LEU A N 1
ATOM 1419 C CA . LEU A 1 178 ? 5.691 14.194 0.685 1.00 97.94 178 LEU A CA 1
ATOM 1420 C C . LEU A 1 178 ? 7.078 14.559 0.150 1.00 97.94 178 LEU A C 1
ATOM 1422 O O . LEU A 1 178 ? 7.340 15.716 -0.168 1.00 97.94 178 LEU A O 1
ATOM 1426 N N . ILE A 1 179 ? 7.965 13.573 0.085 1.00 97.38 179 ILE A N 1
ATOM 1427 C CA . ILE A 1 179 ? 9.315 13.692 -0.466 1.00 97.38 179 ILE A CA 1
ATOM 1428 C C . ILE A 1 179 ? 9.379 12.764 -1.668 1.00 97.38 179 ILE A C 1
ATOM 1430 O O . ILE A 1 179 ? 9.211 11.557 -1.515 1.00 97.38 179 ILE A O 1
ATOM 1434 N N . GLU A 1 180 ? 9.601 13.314 -2.855 1.00 96.44 180 GLU A N 1
ATOM 1435 C CA . GLU A 1 180 ? 9.663 12.534 -4.090 1.00 96.44 180 GLU A CA 1
ATOM 1436 C C . GLU A 1 180 ? 11.015 11.840 -4.276 1.00 96.44 180 GLU A C 1
ATOM 1438 O O . GLU A 1 180 ? 12.064 12.372 -3.899 1.00 96.44 180 GLU A O 1
ATOM 1443 N N . ALA A 1 181 ? 10.977 10.661 -4.899 1.00 94.19 181 ALA A N 1
ATOM 1444 C CA . ALA A 1 181 ? 12.164 9.936 -5.324 1.00 94.19 181 ALA A CA 1
ATOM 1445 C C . ALA A 1 181 ? 13.015 10.767 -6.301 1.00 94.19 181 ALA A C 1
ATOM 1447 O O . ALA A 1 181 ? 12.499 11.378 -7.236 1.00 94.19 181 ALA A O 1
ATOM 1448 N N . LYS A 1 182 ? 14.335 10.740 -6.106 1.00 93.12 182 LYS A N 1
ATOM 1449 C CA . LYS A 1 182 ? 15.344 11.366 -6.973 1.00 93.12 182 LYS A CA 1
ATOM 1450 C C . LYS A 1 182 ? 16.528 10.406 -7.155 1.00 93.12 182 LYS A C 1
ATOM 1452 O O . LYS A 1 182 ? 17.571 10.628 -6.533 1.00 93.12 182 LYS A O 1
ATOM 1457 N N . PRO A 1 183 ? 16.351 9.309 -7.920 1.00 87.94 183 PRO A N 1
ATOM 1458 C CA . PRO A 1 183 ? 17.409 8.332 -8.158 1.00 87.94 183 PRO A CA 1
ATOM 1459 C C . PRO A 1 183 ? 18.645 8.997 -8.772 1.00 87.94 183 PRO A C 1
ATOM 1461 O O . PRO A 1 183 ? 18.548 9.942 -9.552 1.00 87.94 183 PRO A O 1
ATOM 1464 N N . GLN A 1 184 ? 19.814 8.512 -8.378 1.00 89.06 184 GLN A N 1
ATOM 1465 C CA . GLN A 1 184 ? 21.120 9.054 -8.744 1.00 89.06 184 GLN A CA 1
ATOM 1466 C C . GLN A 1 184 ? 21.645 8.446 -10.037 1.00 89.06 184 GLN A C 1
ATOM 1468 O O . GLN A 1 184 ? 22.459 9.074 -10.705 1.00 89.06 184 GLN A O 1
ATOM 1473 N N . HIS A 1 185 ? 21.191 7.233 -10.364 1.00 89.00 185 HIS A N 1
ATOM 1474 C CA . HIS A 1 185 ? 21.702 6.433 -11.475 1.00 89.00 185 HIS A CA 1
ATOM 1475 C C . HIS A 1 185 ? 23.217 6.186 -11.400 1.00 89.00 185 HIS A C 1
ATOM 1477 O O . HIS A 1 185 ? 23.898 6.117 -12.422 1.00 89.00 185 HIS A O 1
ATOM 1483 N N . ALA A 1 186 ? 23.744 6.088 -10.176 1.00 85.06 186 ALA A N 1
ATOM 1484 C CA . ALA A 1 186 ? 25.137 5.747 -9.930 1.00 85.06 186 ALA A CA 1
ATOM 1485 C C . ALA A 1 186 ? 25.347 4.236 -10.088 1.00 85.06 186 ALA A C 1
ATOM 1487 O O . ALA A 1 186 ? 24.476 3.439 -9.731 1.00 85.06 186 ALA A O 1
ATOM 1488 N N . ASP A 1 187 ? 26.512 3.849 -10.599 1.00 82.31 187 ASP A N 1
ATOM 1489 C CA . ASP A 1 187 ? 26.897 2.444 -10.674 1.00 82.31 187 ASP A CA 1
ATOM 1490 C C . ASP A 1 187 ? 27.131 1.879 -9.265 1.00 82.31 187 ASP A C 1
ATOM 1492 O O . ASP A 1 187 ? 27.618 2.575 -8.369 1.00 82.31 187 ASP A O 1
ATOM 1496 N N . GLY A 1 188 ? 26.761 0.614 -9.061 1.00 76.69 188 GLY A N 1
ATOM 1497 C CA . GLY A 1 188 ? 27.074 -0.096 -7.827 1.00 76.69 188 GLY A CA 1
ATOM 1498 C C . GLY A 1 188 ? 28.577 -0.344 -7.682 1.00 76.69 188 GLY A C 1
ATOM 1499 O O . GLY A 1 188 ? 29.294 -0.530 -8.666 1.00 76.69 188 GLY A O 1
ATOM 1500 N N . GLU A 1 189 ? 29.055 -0.395 -6.439 1.00 80.56 189 GLU A N 1
ATOM 1501 C CA . GLU A 1 189 ? 30.448 -0.747 -6.166 1.00 80.56 189 GLU A CA 1
ATOM 1502 C C . GLU A 1 189 ? 30.734 -2.200 -6.592 1.00 80.56 189 GLU A C 1
ATOM 1504 O O . GLU A 1 189 ? 29.945 -3.101 -6.274 1.00 80.56 189 GLU A O 1
ATOM 1509 N N . PRO A 1 190 ? 31.864 -2.471 -7.273 1.00 81.31 190 PRO A N 1
ATOM 1510 C CA . PRO A 1 190 ? 32.254 -3.826 -7.628 1.00 81.31 190 PRO A CA 1
ATOM 1511 C C . PRO A 1 190 ? 32.361 -4.707 -6.382 1.00 81.31 190 PRO A C 1
ATOM 1513 O O . PRO A 1 190 ? 33.131 -4.437 -5.460 1.00 81.31 190 PRO A O 1
ATOM 1516 N N . VAL A 1 191 ? 31.615 -5.808 -6.363 1.00 80.94 191 VAL A N 1
ATOM 1517 C CA . VAL A 1 191 ? 31.728 -6.794 -5.287 1.00 80.94 191 VAL A CA 1
ATOM 1518 C C . VAL A 1 191 ? 32.910 -7.708 -5.588 1.00 80.94 191 VAL A C 1
ATOM 1520 O O . VAL A 1 191 ? 32.985 -8.309 -6.661 1.00 80.94 191 VAL A O 1
ATOM 1523 N N . ILE A 1 192 ? 33.824 -7.856 -4.626 1.00 84.81 192 ILE A N 1
ATOM 1524 C CA . ILE A 1 192 ? 34.876 -8.873 -4.703 1.00 84.81 192 ILE A CA 1
ATOM 1525 C C . ILE A 1 192 ? 34.190 -10.241 -4.696 1.00 84.81 192 ILE A C 1
ATOM 1527 O O . ILE A 1 192 ? 33.606 -10.656 -3.695 1.00 84.81 192 ILE A O 1
ATOM 1531 N N . GLY A 1 193 ? 34.224 -10.925 -5.840 1.00 80.12 193 GLY A N 1
ATOM 1532 C CA . GLY A 1 193 ? 33.624 -12.243 -5.989 1.00 80.12 193 GLY A CA 1
ATOM 1533 C C . GLY A 1 193 ? 34.242 -13.256 -5.026 1.00 80.12 193 GLY A C 1
ATOM 1534 O O . GLY A 1 193 ? 35.424 -13.182 -4.684 1.00 80.12 193 GLY A O 1
ATOM 1535 N N . ASN A 1 194 ? 33.447 -14.242 -4.611 1.00 83.81 194 ASN A N 1
ATOM 1536 C CA . ASN A 1 194 ? 33.990 -15.379 -3.878 1.00 83.81 194 ASN A CA 1
ATOM 1537 C C . ASN A 1 194 ? 35.063 -16.073 -4.733 1.00 83.81 194 ASN A C 1
ATOM 1539 O O . ASN A 1 194 ? 34.855 -16.241 -5.940 1.00 83.81 194 ASN A O 1
ATOM 1543 N N . PRO A 1 195 ? 36.179 -16.532 -4.138 1.00 82.00 195 PRO A N 1
ATOM 1544 C CA . PRO A 1 195 ? 37.161 -17.307 -4.877 1.00 82.00 195 PRO A CA 1
ATOM 1545 C C . PRO A 1 195 ? 36.473 -18.530 -5.487 1.00 82.00 195 PRO A C 1
ATOM 1547 O O . PRO A 1 195 ? 35.737 -19.253 -4.805 1.00 82.00 195 PRO A O 1
ATOM 1550 N N . ALA A 1 196 ? 36.703 -18.762 -6.780 1.00 77.38 196 ALA A N 1
ATOM 1551 C CA . ALA A 1 196 ? 36.178 -19.937 -7.455 1.00 77.38 196 ALA A CA 1
ATOM 1552 C C . ALA A 1 196 ? 36.671 -21.190 -6.718 1.00 77.38 196 ALA A C 1
ATOM 1554 O O . ALA A 1 196 ? 37.877 -21.434 -6.610 1.00 77.38 196 ALA A O 1
ATOM 1555 N N . LYS A 1 197 ? 35.741 -21.996 -6.191 1.00 77.44 197 LYS A N 1
ATOM 1556 C CA . LYS A 1 197 ? 36.096 -23.296 -5.622 1.00 77.44 197 LYS A CA 1
ATOM 1557 C C . LYS A 1 197 ? 36.652 -24.146 -6.762 1.00 77.44 197 LYS A C 1
ATOM 1559 O O . LYS A 1 197 ? 35.910 -24.495 -7.677 1.00 77.44 197 LYS A O 1
ATOM 1564 N N . LYS A 1 198 ? 37.946 -24.485 -6.718 1.00 72.69 198 LYS A N 1
ATOM 1565 C CA . LYS A 1 198 ? 38.510 -25.497 -7.619 1.00 72.69 198 LYS A CA 1
ATOM 1566 C C . LYS A 1 198 ? 37.733 -26.790 -7.396 1.00 72.69 198 LYS A C 1
ATOM 1568 O O . LYS A 1 198 ? 37.730 -27.351 -6.302 1.00 72.69 198 LYS A O 1
ATOM 1573 N N . VAL A 1 199 ? 37.020 -27.213 -8.428 1.00 67.31 199 VAL A N 1
ATOM 1574 C CA . VAL A 1 199 ? 36.193 -28.410 -8.410 1.00 67.31 199 VAL A CA 1
ATOM 1575 C C . VAL A 1 199 ? 37.109 -29.625 -8.268 1.00 67.31 199 VAL A C 1
ATOM 1577 O O . VAL A 1 199 ? 37.786 -30.010 -9.212 1.00 67.31 199 VAL A O 1
ATOM 1580 N N . CYS A 1 200 ? 37.110 -30.259 -7.098 1.00 59.59 200 CYS A N 1
ATOM 1581 C CA . CYS A 1 200 ? 37.319 -31.701 -7.020 1.00 59.59 200 CYS A CA 1
ATOM 1582 C C . CYS A 1 200 ? 35.921 -32.312 -6.917 1.00 59.59 200 CYS A C 1
ATOM 1584 O O . CYS A 1 200 ? 35.423 -32.591 -5.826 1.00 59.59 200 CYS A O 1
ATOM 1586 N N . ALA A 1 201 ? 35.224 -32.389 -8.053 1.00 64.62 201 ALA A N 1
ATOM 1587 C CA . ALA A 1 201 ? 33.944 -33.075 -8.121 1.00 64.62 201 ALA A CA 1
ATOM 1588 C C . ALA A 1 201 ? 34.218 -34.555 -7.865 1.00 64.62 201 ALA A C 1
ATOM 1590 O O . ALA A 1 201 ? 34.652 -35.287 -8.754 1.00 64.62 201 ALA A O 1
ATOM 1591 N N . LYS A 1 202 ? 33.985 -35.008 -6.632 1.00 72.12 202 LYS A N 1
ATOM 1592 C CA . LYS A 1 202 ? 33.786 -36.436 -6.398 1.00 72.12 202 LYS A CA 1
ATOM 1593 C C . LYS A 1 202 ? 32.567 -36.854 -7.217 1.00 72.12 202 LYS A C 1
ATOM 1595 O O . LYS A 1 202 ? 31.588 -36.109 -7.279 1.00 72.12 202 LYS A O 1
ATOM 1600 N N . ARG A 1 203 ? 32.637 -38.026 -7.857 1.00 74.75 203 ARG A N 1
ATOM 1601 C CA . ARG A 1 203 ? 31.480 -38.593 -8.558 1.00 74.75 203 ARG A CA 1
ATOM 1602 C C . ARG A 1 203 ? 30.295 -38.628 -7.582 1.00 74.75 203 ARG A C 1
ATOM 1604 O O . ARG A 1 203 ? 30.484 -39.103 -6.459 1.00 74.75 203 ARG A O 1
ATOM 1611 N N . PRO A 1 204 ? 29.121 -38.096 -7.960 1.00 76.19 204 PRO A N 1
ATOM 1612 C CA . PRO A 1 204 ? 27.946 -38.169 -7.107 1.00 76.19 204 PRO A CA 1
ATOM 1613 C C . PRO A 1 204 ? 27.626 -39.642 -6.833 1.00 76.19 204 PRO A C 1
ATOM 1615 O O . PRO A 1 204 ? 27.668 -40.466 -7.743 1.00 76.19 204 PRO A O 1
ATOM 1618 N N . ILE A 1 205 ? 27.348 -39.973 -5.571 1.00 78.62 205 ILE A N 1
ATOM 1619 C CA . ILE A 1 205 ? 27.008 -41.345 -5.153 1.00 78.62 205 ILE A CA 1
ATOM 1620 C C . ILE A 1 205 ? 25.606 -41.725 -5.663 1.00 78.62 205 ILE A C 1
ATOM 1622 O O . ILE A 1 205 ? 25.325 -42.895 -5.893 1.00 78.62 205 ILE A O 1
ATOM 1626 N N . ALA A 1 206 ? 24.752 -40.727 -5.892 1.00 75.69 206 ALA A N 1
ATOM 1627 C CA . ALA A 1 206 ? 23.459 -40.867 -6.541 1.00 75.69 206 ALA A CA 1
ATOM 1628 C C . ALA A 1 206 ? 23.169 -39.620 -7.387 1.00 75.69 206 ALA A C 1
ATOM 1630 O O . ALA A 1 206 ? 23.505 -38.500 -6.997 1.00 75.69 206 ALA A O 1
ATOM 1631 N N . TRP A 1 207 ? 22.545 -39.832 -8.542 1.00 76.94 207 TRP A N 1
ATOM 1632 C CA . TRP A 1 207 ? 22.051 -38.797 -9.444 1.00 76.94 207 TRP A CA 1
ATOM 1633 C C . TRP A 1 207 ? 20.622 -39.188 -9.816 1.00 76.94 207 TRP A C 1
ATOM 1635 O O . TRP A 1 207 ? 20.409 -40.297 -10.296 1.00 76.94 207 TRP A O 1
ATOM 1645 N N . TRP A 1 208 ? 19.663 -38.278 -9.641 1.00 77.75 208 TRP A N 1
ATOM 1646 C CA . TRP A 1 208 ? 18.312 -38.428 -10.189 1.00 77.75 208 TRP A CA 1
ATOM 1647 C C . TRP A 1 208 ? 18.132 -37.523 -11.390 1.00 77.75 208 TRP A C 1
ATOM 1649 O O . TRP A 1 208 ? 18.554 -36.363 -11.374 1.00 77.75 208 TRP A O 1
ATOM 1659 N N . LYS A 1 209 ? 17.529 -38.058 -12.441 1.00 72.06 209 LYS A N 1
ATOM 1660 C CA . LYS A 1 209 ? 17.064 -37.234 -13.539 1.00 72.06 209 LYS A CA 1
ATOM 1661 C C . LYS A 1 209 ? 15.596 -36.892 -13.278 1.00 72.06 209 LYS A C 1
ATOM 1663 O O . LYS A 1 209 ? 14.829 -37.710 -12.783 1.00 72.06 209 LYS A O 1
ATOM 1668 N N . PHE A 1 210 ? 15.242 -35.632 -13.505 1.00 68.25 210 PHE A N 1
ATOM 1669 C CA . PHE A 1 210 ? 13.909 -35.082 -13.232 1.00 68.25 210 PHE A CA 1
ATOM 1670 C C . PHE A 1 210 ? 12.962 -35.292 -14.430 1.00 68.25 210 PHE A C 1
ATOM 1672 O O . PHE A 1 210 ? 12.148 -34.434 -14.752 1.00 68.25 210 PHE A O 1
ATOM 1679 N N . ASP A 1 211 ? 13.131 -36.409 -15.131 1.00 72.44 211 ASP A N 1
ATOM 1680 C CA . ASP A 1 211 ? 12.436 -36.800 -16.359 1.00 72.44 211 ASP A CA 1
ATOM 1681 C C . ASP A 1 211 ? 11.670 -38.134 -16.209 1.00 72.44 211 ASP A C 1
ATOM 1683 O O . ASP A 1 211 ? 10.993 -38.548 -17.142 1.00 72.44 211 ASP A O 1
ATOM 1687 N N . GLU A 1 212 ? 11.668 -38.769 -15.029 1.00 57.44 212 GLU A N 1
ATOM 1688 C CA . GLU A 1 212 ? 10.963 -40.045 -14.772 1.00 57.44 212 GLU A CA 1
ATOM 1689 C C . GLU A 1 212 ? 9.477 -39.884 -14.371 1.00 57.44 212 GLU A C 1
ATOM 1691 O O . GLU A 1 212 ? 8.902 -40.736 -13.699 1.00 57.44 212 GLU A O 1
ATOM 1696 N N . GLY A 1 213 ? 8.842 -38.775 -14.757 1.00 60.22 213 GLY A N 1
ATOM 1697 C CA . GLY A 1 213 ? 7.447 -38.447 -14.427 1.00 60.22 213 GLY A CA 1
ATOM 1698 C C . GLY A 1 213 ? 6.480 -38.468 -15.615 1.00 60.22 213 GLY A C 1
ATOM 1699 O O . GLY A 1 213 ? 5.597 -37.610 -15.657 1.00 60.22 213 GLY A O 1
ATOM 1700 N N . LEU A 1 214 ? 6.669 -39.380 -16.578 1.00 46.38 214 LEU A N 1
ATOM 1701 C CA . LEU A 1 214 ? 5.725 -39.655 -17.674 1.00 46.38 214 LEU A CA 1
ATOM 1702 C C . LEU A 1 214 ? 5.041 -41.011 -17.487 1.00 46.38 214 LEU A C 1
ATOM 1704 O O . LEU A 1 214 ? 5.769 -42.002 -17.263 1.00 46.38 214 LEU A O 1
#

Secondary structure (DSSP, 8-state):
-----------------------SEEEEE--S---SS--TT-EEEEEEGGGTEEEEE-GGGTT--EEEETTEEEEPP-SS--BSSSBTTBS-TT-SS-EEEEEEE-SS-EEEEEEE-SBTT--SGGG-EEEEEEE-TTSEEEEEEEE--SSHHHHH-TTS-EEEEEEEETTEEEEEEEE------PPPPPP-PPPP-----PPPS----TT---

pLDDT: mean 86.73, std 18.09, range [34.34, 98.88]

Radius of gyration: 26.62 Å; Cα contacts (8 Å, |Δi|>4): 398; chains: 1; bounding box: 94×57×82 Å

Foldseek 3Di:
DDDDDDDDDPDPPPPPPPPPQDAFWKDFADDPDDDDQDDGRQKMWTDLVVLQWIWIQHLVQLRQIWTDHPQGIETDDDPQAAADDDDDSNRPPNNPFWGKDWPDIDSAWTKMKIKGQRDPVDPDQQRIKIWIWTAGSQQKTKIKIAGRDPDPLQRPAPLRIWIWIWHDDNNYIDTPDIDHRDGPPDDDDDDDDDPPDPDPPDPPPDDDDPPPPD

Sequence (214 aa):
MRLLLAAILFLTMTLNGLAVGGKFGAYYTRLAFSDKHTGKFADVVVRLDGLGGQIIFPRQSSYLPLWKNNNGAWYFDQLVPRKGDGDGIRPDALNKYSYVRVIENKSQRVIVHFRYMPDFDNVAPEGVVHEHFTILPSGKITRTIRKGTKRFDDFIDPKNVTIQTIQLEANGIKQLSLIEAKPQHADGEPVIGNPAKKVCAKRPIAWWKFDEGL

Mean predicted aligned error: 10.45 Å